Protein AF-A0A7D9JYL2-F1 (afdb_monomer_lite)

Sequence (285 aa):
MGSRRDNDGRLNMDAVRDERDVSTQYTAEWLSNVQMPPKAHSVVQDIDEPHSPRVSRSAPALSVRSRQSNAGISRSKLQLQLRQLKEKQQLDREARYLELEMQRQELELERKRRFAEIAERKELQEMEAKLAHAELLEQFEVDSDDQLSDDGNRELNMTSHDHEGNGPYDDAERRDAERRDAEQRETERRDTERRDAERQDAEQHETERRDYPSFTTNFKTNVEDVESDPNVRRTYLIQLCTGKAKEAISGSVMLPPEEGYKKAKSILHEMFGQAHIVAASHIDR

Radius of gyration: 42.38 Å; chains: 1; bounding box: 121×64×127 Å

Structure (mmCIF, N/CA/C/O backbone):
data_AF-A0A7D9JYL2-F1
#
_entry.id   AF-A0A7D9JYL2-F1
#
loop_
_atom_site.group_PDB
_atom_site.id
_atom_site.type_symbol
_atom_site.label_atom_id
_atom_site.label_alt_id
_atom_site.label_comp_id
_atom_site.label_asym_id
_atom_site.label_entity_id
_atom_site.label_seq_id
_atom_site.pdbx_PDB_ins_code
_atom_site.Cartn_x
_atom_site.Cartn_y
_atom_site.Cartn_z
_atom_site.occupancy
_atom_site.B_iso_or_equiv
_atom_site.auth_seq_id
_atom_site.auth_comp_id
_atom_site.auth_asym_id
_atom_site.auth_atom_id
_atom_site.pdbx_PDB_model_num
ATOM 1 N N . MET A 1 1 ? 73.175 0.090 19.651 1.00 40.78 1 MET A N 1
ATOM 2 C CA . MET A 1 1 ? 72.845 1.483 19.266 1.00 40.78 1 MET A CA 1
ATOM 3 C C . MET A 1 1 ? 71.602 1.440 18.387 1.00 40.78 1 MET A C 1
ATOM 5 O O . MET A 1 1 ? 71.624 0.624 17.481 1.00 40.78 1 MET A O 1
ATOM 9 N N . GLY A 1 2 ? 70.574 2.268 18.644 1.00 44.34 2 GLY A N 1
ATOM 10 C CA . GLY A 1 2 ? 69.325 2.344 17.848 1.00 44.34 2 GLY A CA 1
ATOM 11 C C . GLY A 1 2 ? 68.429 1.099 17.986 1.00 44.34 2 GLY A C 1
ATOM 12 O O . GLY A 1 2 ? 68.818 0.037 17.530 1.00 44.34 2 GLY A O 1
ATOM 13 N N . SER A 1 3 ? 67.251 1.083 18.618 1.00 43.22 3 SER A N 1
ATOM 14 C CA . SER A 1 3 ? 66.263 2.122 18.977 1.00 43.22 3 SER A CA 1
ATOM 15 C C . SER A 1 3 ? 65.519 2.775 17.805 1.00 43.22 3 SER A C 1
ATOM 17 O O . SER A 1 3 ? 65.732 3.946 17.498 1.00 43.22 3 SER A O 1
ATOM 19 N N . ARG A 1 4 ? 64.560 2.026 17.246 1.00 44.66 4 ARG A N 1
ATOM 20 C CA . ARG A 1 4 ? 63.213 2.488 16.845 1.00 44.66 4 ARG A CA 1
ATOM 21 C C . ARG A 1 4 ? 62.228 1.421 17.387 1.00 44.66 4 ARG A C 1
ATOM 23 O O . ARG A 1 4 ? 62.562 0.248 17.264 1.00 44.66 4 ARG A O 1
ATOM 30 N N . ARG A 1 5 ? 61.195 1.707 18.197 1.00 44.00 5 ARG A N 1
ATOM 31 C CA . ARG A 1 5 ? 60.047 2.637 18.036 1.00 44.00 5 ARG A CA 1
ATOM 32 C C . ARG A 1 5 ? 59.167 2.287 16.832 1.00 44.00 5 ARG A C 1
ATOM 34 O O . ARG A 1 5 ? 59.743 2.078 15.773 1.00 44.00 5 ARG A O 1
ATOM 41 N N . ASP A 1 6 ? 57.832 2.299 16.838 1.00 43.25 6 ASP A N 1
ATOM 42 C CA . ASP A 1 6 ? 56.738 2.204 17.845 1.00 43.25 6 ASP A CA 1
ATOM 43 C C . ASP A 1 6 ? 55.554 1.517 17.066 1.00 43.25 6 ASP A C 1
ATOM 45 O O . ASP A 1 6 ? 55.656 1.413 15.843 1.00 43.25 6 ASP A O 1
ATOM 49 N N . ASN A 1 7 ? 54.412 1.023 17.571 1.00 44.16 7 ASN A N 1
ATOM 50 C CA . ASN A 1 7 ? 53.771 0.931 18.894 1.00 44.16 7 ASN A CA 1
ATOM 51 C C . ASN A 1 7 ? 52.713 -0.216 18.879 1.00 44.16 7 ASN A C 1
ATOM 53 O O . ASN A 1 7 ? 52.321 -0.651 17.796 1.00 44.16 7 ASN A O 1
ATOM 57 N N . ASP A 1 8 ? 52.139 -0.606 20.026 1.00 44.75 8 ASP A N 1
ATOM 58 C CA . ASP A 1 8 ? 50.815 -1.268 20.074 1.00 44.75 8 ASP A CA 1
ATOM 59 C C . ASP A 1 8 ? 49.688 -0.235 19.862 1.00 44.75 8 ASP A C 1
ATOM 61 O O . ASP A 1 8 ? 49.777 0.889 20.363 1.00 44.75 8 ASP A O 1
ATOM 65 N N . GLY A 1 9 ? 48.597 -0.581 19.159 1.00 38.69 9 GLY A N 1
ATOM 66 C CA . GLY A 1 9 ? 47.592 0.438 18.815 1.00 38.69 9 GLY A CA 1
ATOM 67 C C . GLY A 1 9 ? 46.288 -0.028 18.167 1.00 38.69 9 GLY A C 1
ATOM 68 O O . GLY A 1 9 ? 46.069 0.245 16.998 1.00 38.69 9 GLY A O 1
ATOM 69 N N . ARG A 1 10 ? 45.415 -0.652 18.971 1.00 41.19 10 ARG A N 1
ATOM 70 C CA . ARG A 1 10 ? 43.932 -0.641 18.899 1.00 41.19 10 ARG A CA 1
ATOM 71 C C . ARG A 1 10 ? 43.235 -0.638 17.522 1.00 41.19 10 ARG A C 1
ATOM 73 O O . ARG A 1 10 ? 43.250 0.338 16.783 1.00 41.19 10 ARG A O 1
ATOM 80 N N . LEU A 1 11 ? 42.419 -1.679 17.337 1.00 43.84 11 LEU A N 1
ATOM 81 C CA . LEU A 1 11 ? 41.254 -1.730 16.445 1.00 43.84 11 LEU A CA 1
ATOM 82 C C . LEU A 1 11 ? 40.505 -0.385 16.396 1.00 43.84 11 LEU A C 1
ATOM 84 O O . LEU A 1 11 ? 39.966 0.056 17.413 1.00 43.84 11 LEU A O 1
ATOM 88 N N . ASN A 1 12 ? 40.445 0.234 15.216 1.00 39.59 12 ASN A N 1
ATOM 89 C CA . ASN A 1 12 ? 39.658 1.442 14.995 1.00 39.59 12 ASN A CA 1
ATOM 90 C C . ASN A 1 12 ? 38.215 1.031 14.655 1.00 39.59 12 ASN A C 1
ATOM 92 O O . ASN A 1 12 ? 37.929 0.623 13.532 1.00 39.59 12 ASN A O 1
ATOM 96 N N . MET A 1 13 ? 37.336 1.061 15.658 1.00 42.50 13 MET A N 1
ATOM 97 C CA . MET A 1 13 ? 35.953 0.551 15.606 1.00 42.50 13 MET A CA 1
ATOM 98 C C . MET A 1 13 ? 34.922 1.690 15.462 1.00 42.50 13 MET A C 1
ATOM 100 O O . MET A 1 13 ? 33.772 1.548 15.858 1.00 42.50 13 MET A O 1
ATOM 104 N N . ASP A 1 14 ? 35.341 2.817 14.875 1.00 43.44 14 ASP A N 1
ATOM 105 C CA . ASP A 1 14 ? 34.570 4.062 14.758 1.00 43.44 14 ASP A CA 1
ATOM 106 C C . ASP A 1 14 ? 34.522 4.559 13.298 1.00 43.44 14 ASP A C 1
ATOM 108 O O . ASP A 1 14 ? 35.145 5.556 12.937 1.00 43.44 14 ASP A O 1
ATOM 112 N N . ALA A 1 15 ? 33.797 3.837 12.432 1.00 44.81 15 ALA A N 1
ATOM 113 C CA . ALA A 1 15 ? 33.512 4.268 11.051 1.00 44.81 15 ALA A CA 1
ATOM 114 C C . ALA A 1 15 ? 32.220 3.664 10.444 1.00 44.81 15 ALA A C 1
ATOM 116 O O . ALA A 1 15 ? 32.128 3.490 9.233 1.00 44.81 15 ALA A O 1
ATOM 117 N N . VAL A 1 16 ? 31.209 3.329 11.261 1.00 45.34 16 VAL A N 1
ATOM 118 C CA . VAL A 1 16 ? 29.867 2.922 10.774 1.00 45.34 16 VAL A CA 1
ATOM 119 C C . VAL A 1 16 ? 28.783 3.623 11.595 1.00 45.34 16 VAL A C 1
ATOM 121 O O . VAL A 1 16 ? 28.042 3.005 12.364 1.00 45.34 16 VAL A O 1
ATOM 124 N N . ARG A 1 17 ? 28.726 4.953 11.480 1.00 50.19 17 ARG A N 1
ATOM 125 C CA . ARG A 1 17 ? 27.737 5.783 12.175 1.00 50.19 17 ARG A CA 1
ATOM 126 C C . ARG A 1 17 ? 27.526 7.116 11.450 1.00 50.19 17 ARG A C 1
ATOM 128 O O . ARG A 1 17 ? 28.157 8.087 11.832 1.00 50.19 17 ARG A O 1
ATOM 135 N N . ASP A 1 18 ? 26.704 7.101 10.392 1.00 47.59 18 ASP A N 1
ATOM 136 C CA . ASP A 1 18 ? 25.786 8.196 9.989 1.00 47.59 18 ASP A CA 1
ATOM 137 C C . ASP A 1 18 ? 25.074 7.922 8.641 1.00 47.59 18 ASP A C 1
ATOM 139 O O . ASP A 1 18 ? 25.252 8.639 7.668 1.00 47.59 18 ASP A O 1
ATOM 143 N N . GLU A 1 19 ? 24.208 6.900 8.583 1.00 42.69 19 GLU A N 1
ATOM 144 C CA . GLU A 1 19 ? 23.181 6.764 7.517 1.00 42.69 19 GLU A CA 1
ATOM 145 C C . GLU A 1 19 ? 21.846 6.212 8.063 1.00 42.69 19 GLU A C 1
ATOM 147 O O . GLU A 1 19 ? 21.114 5.482 7.399 1.00 42.69 19 GLU A O 1
ATOM 152 N N . ARG A 1 20 ? 21.514 6.513 9.328 1.00 45.47 20 ARG A N 1
ATOM 153 C CA . ARG A 1 20 ? 20.292 5.992 9.971 1.00 45.47 20 ARG A CA 1
ATOM 154 C C . ARG A 1 20 ? 19.402 7.032 10.652 1.00 45.47 20 ARG A C 1
ATOM 156 O O . ARG A 1 20 ? 18.559 6.640 11.450 1.00 45.47 20 ARG A O 1
ATOM 163 N N . ASP A 1 21 ? 19.554 8.319 10.322 1.00 43.72 21 ASP A N 1
ATOM 164 C CA . ASP A 1 21 ? 18.828 9.390 11.031 1.00 43.72 21 ASP A CA 1
ATOM 165 C C . ASP A 1 21 ? 18.233 10.520 10.164 1.00 43.72 21 ASP A C 1
ATOM 167 O O . ASP A 1 21 ? 17.943 11.605 10.658 1.00 43.72 21 ASP A O 1
ATOM 171 N N . VAL A 1 22 ? 17.993 10.271 8.869 1.00 45.84 22 VAL A N 1
ATOM 172 C CA . VAL A 1 22 ? 17.247 11.216 8.000 1.00 45.84 22 VAL A CA 1
ATOM 173 C C . VAL A 1 22 ? 15.750 10.870 7.928 1.00 45.84 22 VAL A C 1
ATOM 175 O O . VAL A 1 22 ? 14.906 11.757 7.837 1.00 45.84 22 VAL A O 1
ATOM 178 N N . SER A 1 23 ? 15.387 9.585 8.036 1.00 42.66 23 SER A N 1
ATOM 179 C CA . SER A 1 23 ? 13.983 9.135 7.961 1.00 42.66 23 SER A CA 1
ATOM 180 C C . SER A 1 23 ? 13.196 9.362 9.264 1.00 42.66 23 SER A C 1
ATOM 182 O O . SER A 1 23 ? 11.982 9.553 9.229 1.00 42.66 23 SER A O 1
ATOM 184 N N . THR A 1 24 ? 13.868 9.409 10.420 1.00 44.72 24 THR A N 1
ATOM 185 C CA . THR A 1 24 ? 13.218 9.572 11.732 1.00 44.72 24 THR A CA 1
ATOM 186 C C . THR A 1 24 ? 12.722 10.998 11.984 1.00 44.72 24 THR A C 1
ATOM 188 O O . THR A 1 24 ? 11.678 11.186 12.612 1.00 44.72 24 THR A O 1
ATOM 191 N N . GLN A 1 25 ? 13.429 12.011 11.473 1.00 39.44 25 GLN A N 1
ATOM 192 C CA . GLN A 1 25 ? 13.180 13.417 11.822 1.00 39.44 25 GLN A CA 1
ATOM 193 C C . GLN A 1 25 ? 11.825 13.935 11.302 1.00 39.44 25 GLN A C 1
ATOM 195 O O . GLN A 1 25 ? 11.141 14.674 12.008 1.00 39.44 25 GLN A O 1
ATOM 200 N N . TYR A 1 26 ? 11.353 13.447 10.148 1.00 38.28 26 TYR A N 1
ATOM 201 C CA . TYR A 1 26 ? 10.053 13.837 9.579 1.00 38.28 26 TYR A CA 1
ATOM 202 C C . TYR A 1 26 ? 8.822 13.332 10.354 1.00 38.28 26 TYR A C 1
ATOM 204 O O . TYR A 1 26 ? 7.715 13.812 10.116 1.00 38.28 26 TYR A O 1
ATOM 212 N N . THR A 1 27 ? 8.984 12.393 11.293 1.00 49.53 27 THR A N 1
ATOM 213 C CA . THR A 1 27 ? 7.862 11.862 12.095 1.00 49.53 27 THR A CA 1
ATOM 214 C C . THR A 1 27 ? 7.703 12.525 13.466 1.00 49.53 27 THR A C 1
ATOM 216 O O . THR A 1 27 ? 6.653 12.382 14.091 1.00 49.53 27 THR A O 1
ATOM 219 N N . ALA A 1 28 ? 8.703 13.284 13.930 1.00 40.47 28 ALA A N 1
ATOM 220 C CA . ALA A 1 28 ? 8.708 13.866 15.273 1.00 40.47 28 ALA A CA 1
ATOM 221 C C . ALA A 1 28 ? 8.010 15.238 15.363 1.00 40.47 28 ALA A C 1
ATOM 223 O O . ALA A 1 28 ? 7.295 15.497 16.331 1.00 40.47 28 ALA A O 1
ATOM 224 N N . GLU A 1 29 ? 8.168 16.116 14.365 1.00 38.66 29 GLU A N 1
ATOM 225 C CA . GLU A 1 29 ? 7.640 17.491 14.449 1.00 38.66 29 GLU A CA 1
ATOM 226 C C . GLU A 1 29 ? 6.112 17.584 14.275 1.00 38.66 29 GLU A C 1
ATOM 228 O O . GLU A 1 29 ? 5.476 18.491 14.817 1.00 38.66 29 GLU A O 1
ATOM 233 N N . TRP A 1 30 ? 5.483 16.630 13.577 1.00 45.84 30 TRP A N 1
ATOM 234 C CA . TRP A 1 30 ? 4.056 16.728 13.230 1.00 45.84 30 TRP A CA 1
ATOM 235 C C . TRP A 1 30 ? 3.087 16.396 14.378 1.00 45.84 30 TRP A C 1
ATOM 237 O O . TRP A 1 30 ? 1.946 16.858 14.369 1.00 45.84 30 TRP A O 1
ATOM 247 N N . LEU A 1 31 ? 3.533 15.671 15.412 1.00 45.25 31 LEU A N 1
ATOM 248 C CA . LEU A 1 31 ? 2.723 15.414 16.614 1.00 45.25 31 LEU A CA 1
ATOM 249 C C . LEU A 1 31 ? 2.589 16.642 17.532 1.00 45.25 31 LEU A C 1
ATOM 251 O O . LEU A 1 31 ? 1.711 16.662 18.391 1.00 45.25 31 LEU A O 1
ATOM 255 N N . SER A 1 32 ? 3.422 17.671 17.349 1.00 45.41 32 SER A N 1
ATOM 256 C CA . SER A 1 32 ? 3.423 18.872 18.197 1.00 45.41 32 SER A CA 1
ATOM 257 C C . SER A 1 32 ? 2.368 19.914 17.788 1.00 45.41 32 SER A C 1
ATOM 259 O O . SER A 1 32 ? 1.965 20.740 18.602 1.00 45.41 32 SER A O 1
ATOM 261 N N . ASN A 1 33 ? 1.893 19.878 16.534 1.00 44.25 33 ASN A N 1
ATOM 262 C CA . ASN A 1 33 ? 1.105 20.969 15.939 1.00 44.25 33 ASN A CA 1
ATOM 263 C C . ASN A 1 33 ? -0.403 20.679 15.785 1.00 44.25 33 ASN A C 1
ATOM 265 O O . ASN A 1 33 ? -1.152 21.524 15.292 1.00 44.25 33 ASN A O 1
ATOM 269 N N . VAL A 1 34 ? -0.884 19.509 16.224 1.00 44.94 34 VAL A N 1
ATOM 270 C CA . VAL A 1 34 ? -2.324 19.201 16.267 1.00 44.94 34 VAL A CA 1
ATOM 271 C C . VAL A 1 34 ? -2.903 19.676 17.601 1.00 44.94 34 VAL A C 1
ATOM 273 O O . VAL A 1 34 ? -3.002 18.923 18.571 1.00 44.94 34 VAL A O 1
ATOM 276 N N . GLN A 1 35 ? -3.300 20.951 17.644 1.00 47.50 35 GLN A N 1
ATOM 277 C CA . GLN A 1 35 ? -4.000 21.566 18.775 1.00 47.50 35 GLN A CA 1
ATOM 278 C C . GLN A 1 35 ? -5.365 20.883 19.002 1.00 47.50 35 GLN A C 1
ATOM 280 O O . GLN A 1 35 ? -6.394 21.303 18.473 1.00 47.50 35 GLN A O 1
ATOM 285 N N . MET A 1 36 ? -5.379 19.827 19.816 1.00 46.28 36 MET A N 1
ATOM 286 C CA . MET A 1 36 ? -6.604 19.169 20.275 1.00 46.28 36 MET A CA 1
ATOM 287 C C . MET A 1 36 ? -7.488 20.165 21.054 1.00 46.28 36 MET A C 1
ATOM 289 O O . MET A 1 36 ? -6.976 20.877 21.927 1.00 46.28 36 MET A O 1
ATOM 293 N N . PRO A 1 37 ? -8.812 20.222 20.805 1.00 50.22 37 PRO A N 1
ATOM 294 C CA . PRO A 1 37 ? -9.708 21.064 21.589 1.00 50.22 37 PRO A CA 1
ATOM 295 C C . PRO A 1 37 ? -9.786 20.562 23.045 1.00 50.22 37 PRO A C 1
ATOM 297 O O . PRO A 1 37 ? -9.815 19.348 23.281 1.00 50.22 37 PRO A O 1
ATOM 300 N N . PRO A 1 38 ? -9.833 21.462 24.046 1.00 44.38 38 PRO A N 1
ATOM 301 C CA . PRO A 1 38 ? -9.852 21.063 25.448 1.00 44.38 38 PRO A CA 1
ATOM 302 C C . PRO A 1 38 ? -11.135 20.300 25.793 1.00 44.38 38 PRO A C 1
ATOM 304 O O . PRO A 1 38 ? -12.248 20.732 25.488 1.00 44.38 38 PRO A O 1
ATOM 307 N N . LYS A 1 39 ? -10.978 19.166 26.484 1.00 49.59 39 LYS A N 1
ATOM 308 C CA . LYS A 1 39 ? -12.100 18.384 27.016 1.00 49.59 39 LYS A CA 1
ATOM 309 C C . LYS A 1 39 ? -12.862 19.221 28.044 1.00 49.59 39 LYS A C 1
ATOM 311 O O . LYS A 1 39 ? -12.269 19.727 28.995 1.00 49.59 39 LYS A O 1
ATOM 316 N N . ALA A 1 40 ? -14.178 19.329 27.879 1.00 39.97 40 ALA A N 1
ATOM 317 C CA . ALA A 1 40 ? -15.040 19.992 28.847 1.00 39.97 40 ALA A CA 1
ATOM 318 C C . ALA A 1 40 ? -15.041 19.210 30.173 1.00 39.97 40 ALA A C 1
ATOM 320 O O . ALA A 1 40 ? -15.660 18.152 30.286 1.00 39.97 40 ALA A O 1
ATOM 321 N N . HIS A 1 41 ? -14.343 19.731 31.182 1.00 39.12 41 HIS A N 1
ATOM 322 C CA . HIS A 1 41 ? -14.433 19.214 32.543 1.00 39.12 41 HIS A CA 1
ATOM 323 C C . HIS A 1 41 ? -15.812 19.560 33.113 1.00 39.12 41 HIS A C 1
ATOM 325 O O . HIS A 1 41 ? -16.141 20.735 33.281 1.00 39.12 41 HIS A O 1
ATOM 331 N N . SER A 1 42 ? -16.621 18.546 33.429 1.00 40.66 42 SER A N 1
ATOM 332 C CA . SER A 1 42 ? -17.862 18.756 34.171 1.00 40.66 42 SER A CA 1
ATOM 333 C C . SER A 1 42 ? -17.520 19.217 35.586 1.00 40.66 42 SER A C 1
ATOM 335 O O . SER A 1 42 ? -17.034 18.427 36.399 1.00 40.66 42 SER A O 1
ATOM 337 N N . VAL A 1 43 ? -17.774 20.491 35.869 1.00 38.91 43 VAL A N 1
ATOM 338 C CA . VAL A 1 43 ? -17.676 21.058 37.213 1.00 38.91 43 VAL A CA 1
ATOM 339 C C . VAL A 1 43 ? -18.646 20.308 38.126 1.00 38.91 43 VAL A C 1
ATOM 341 O O . VAL A 1 43 ? -19.862 20.431 37.985 1.00 38.91 43 VAL A O 1
ATOM 344 N N . VAL A 1 44 ? -18.110 19.534 39.068 1.00 41.97 44 VAL A N 1
ATOM 345 C CA . VAL A 1 44 ? -18.866 19.098 40.244 1.00 41.97 44 VAL A CA 1
ATOM 346 C C . VAL A 1 44 ? -18.804 20.261 41.223 1.00 41.97 44 VAL A C 1
ATOM 348 O O . VAL A 1 44 ? -17.750 20.529 41.789 1.00 41.97 44 VAL A O 1
ATOM 351 N N . GLN A 1 45 ? -19.905 21.000 41.349 1.00 43.75 45 GLN A N 1
ATOM 352 C CA . GLN A 1 45 ? -20.031 22.037 42.369 1.00 43.75 45 GLN A CA 1
ATOM 353 C C . GLN A 1 45 ? -20.205 21.384 43.738 1.00 43.75 45 GLN A C 1
ATOM 355 O O . GLN A 1 45 ? -21.134 20.598 43.940 1.00 43.75 45 GLN A O 1
ATOM 360 N N . ASP A 1 46 ? -19.334 21.759 44.671 1.00 44.62 46 ASP A N 1
ATOM 361 C CA . ASP A 1 46 ? -19.602 21.630 46.096 1.00 44.62 46 ASP A CA 1
ATOM 362 C C . ASP A 1 46 ? -20.899 22.376 46.441 1.00 44.62 46 ASP A C 1
ATOM 364 O O . ASP A 1 46 ? -21.152 23.480 45.948 1.00 44.62 46 ASP A O 1
ATOM 368 N N . ILE A 1 47 ? -21.728 21.772 47.293 1.00 47.00 47 ILE A N 1
ATOM 369 C CA . ILE A 1 47 ? -22.848 22.453 47.944 1.00 47.00 47 ILE A CA 1
ATOM 370 C C . ILE A 1 47 ? -22.681 22.244 49.444 1.00 47.00 47 ILE A C 1
ATOM 372 O O . ILE A 1 47 ? -22.753 21.115 49.934 1.00 47.00 47 ILE A O 1
ATOM 376 N N . ASP A 1 48 ? -22.439 23.355 50.134 1.00 38.06 48 ASP A N 1
ATOM 377 C CA . ASP A 1 48 ? -22.249 23.449 51.578 1.00 38.06 48 ASP A CA 1
ATOM 378 C C . ASP A 1 48 ? -23.438 22.928 52.405 1.00 38.06 48 ASP A C 1
ATOM 380 O O . ASP A 1 48 ? -24.589 22.859 51.960 1.00 38.06 48 ASP A O 1
ATOM 384 N N . GLU A 1 49 ? -23.148 22.640 53.678 1.00 46.38 49 GLU A N 1
ATOM 385 C CA . GLU A 1 49 ? -24.157 22.571 54.738 1.00 46.38 49 GLU A CA 1
ATOM 386 C C . GLU A 1 49 ? -25.018 23.847 54.797 1.00 46.38 49 GLU A C 1
ATOM 388 O O . GLU A 1 49 ? -24.585 24.946 54.441 1.00 46.38 49 GLU A O 1
ATOM 393 N N . PRO A 1 50 ? -26.204 23.748 55.417 1.00 55.28 50 PRO A N 1
ATOM 394 C CA . PRO A 1 50 ? -26.514 24.769 56.413 1.00 55.28 50 PRO A CA 1
ATOM 395 C C . PRO A 1 50 ? -26.875 24.198 57.790 1.00 55.28 50 PRO A C 1
ATOM 397 O O . PRO A 1 50 ? -27.492 23.142 57.941 1.00 55.28 50 PRO A O 1
ATOM 400 N N . HIS A 1 51 ? -26.489 24.960 58.812 1.00 41.47 51 HIS A N 1
ATOM 401 C CA . HIS A 1 51 ? -26.588 24.611 60.225 1.00 41.47 51 HIS A CA 1
ATOM 402 C C . HIS A 1 51 ? -28.024 24.445 60.774 1.00 41.47 51 HIS A C 1
ATOM 404 O O . HIS A 1 51 ? -29.002 24.991 60.268 1.00 41.47 51 HIS A O 1
ATOM 410 N N . SER A 1 52 ? -28.106 23.736 61.907 1.00 44.53 52 SER A N 1
ATOM 411 C CA . SER A 1 52 ? -29.298 23.552 62.753 1.00 44.53 52 SER A CA 1
ATOM 412 C C . SER A 1 52 ? -29.992 24.855 63.189 1.00 44.53 52 SER A C 1
ATOM 414 O O . SER A 1 52 ? -29.346 25.892 63.348 1.00 44.53 52 SER A O 1
ATOM 416 N N . PRO A 1 53 ? -31.249 24.739 63.657 1.00 54.25 53 PRO A N 1
ATOM 417 C CA . PRO A 1 53 ? -31.539 25.260 64.998 1.00 54.25 53 PRO A CA 1
ATOM 418 C C . PRO A 1 53 ? -32.214 24.251 65.952 1.00 54.25 53 PRO A C 1
ATOM 420 O O . PRO A 1 53 ? -32.862 23.285 65.559 1.00 54.25 53 PRO A O 1
ATOM 423 N N . ARG A 1 54 ? -32.046 24.504 67.258 1.00 45.62 54 ARG A N 1
ATOM 424 C CA . ARG A 1 54 ? -32.670 23.777 68.385 1.00 45.62 54 ARG A CA 1
ATOM 425 C C . ARG A 1 54 ? -34.202 23.964 68.422 1.00 45.62 54 ARG A C 1
ATOM 427 O O . ARG A 1 54 ? -34.673 25.041 68.082 1.00 45.62 54 ARG A O 1
ATOM 434 N N . VAL A 1 55 ? -34.935 23.017 69.032 1.00 39.94 55 VAL A N 1
ATOM 435 C CA . VAL A 1 55 ? -35.599 23.148 70.366 1.00 39.94 55 VAL A CA 1
ATOM 436 C C . VAL A 1 55 ? -36.617 22.004 70.620 1.00 39.94 55 VAL A C 1
ATOM 438 O O . VAL A 1 55 ? -37.620 21.874 69.939 1.00 39.94 55 VAL A O 1
ATOM 441 N N . SER A 1 56 ? -36.334 21.211 71.661 1.00 44.66 56 SER A N 1
ATOM 442 C CA . SER A 1 56 ? -37.212 20.605 72.692 1.00 44.66 56 SER A CA 1
ATOM 443 C C . SER A 1 56 ? -38.673 20.123 72.460 1.00 44.66 56 SER A C 1
ATOM 445 O O . SER A 1 56 ? -39.545 20.894 72.087 1.00 44.66 56 SER A O 1
ATOM 447 N N . ARG A 1 57 ? -38.938 18.946 73.078 1.00 41.94 57 ARG A N 1
ATOM 448 C CA . ARG A 1 57 ? -40.133 18.500 73.868 1.00 41.94 57 ARG A CA 1
ATOM 449 C C . ARG A 1 57 ? -41.242 17.601 73.249 1.00 41.94 57 ARG A C 1
ATOM 451 O O . ARG A 1 57 ? -42.167 18.052 72.595 1.00 41.94 57 ARG A O 1
ATOM 458 N N . SER A 1 58 ? -41.207 16.348 73.736 1.00 41.22 58 SER A N 1
ATOM 459 C CA . SER A 1 58 ? -42.293 15.539 74.353 1.00 41.22 58 SER A CA 1
ATOM 460 C C . SER A 1 58 ? -43.431 14.864 73.552 1.00 41.22 58 SER A C 1
ATOM 462 O O . SER A 1 58 ? -44.374 15.513 73.120 1.00 41.22 58 SER A O 1
ATOM 464 N N . ALA A 1 59 ? -43.447 13.526 73.707 1.00 38.91 59 ALA A N 1
ATOM 465 C CA . ALA A 1 59 ? -44.618 12.637 73.877 1.00 38.91 59 ALA A CA 1
ATOM 466 C C . ALA A 1 59 ? -45.398 12.201 72.595 1.00 38.91 59 ALA A C 1
ATOM 468 O O . ALA A 1 59 ? -45.014 12.591 71.497 1.00 38.91 59 ALA A O 1
ATOM 469 N N . PRO A 1 60 ? -46.288 11.181 72.668 1.00 60.84 60 PRO A N 1
ATOM 470 C CA . PRO A 1 60 ? -45.825 9.815 72.395 1.00 60.84 60 PRO A CA 1
ATOM 471 C C . PRO A 1 60 ? -46.698 9.004 71.411 1.00 60.84 60 PRO A C 1
ATOM 473 O O . PRO A 1 60 ? -47.830 9.357 71.116 1.00 60.84 60 PRO A O 1
ATOM 476 N N . ALA A 1 61 ? -46.167 7.835 71.026 1.00 47.12 61 ALA A N 1
ATOM 477 C CA . ALA A 1 61 ? -46.857 6.687 70.421 1.00 47.12 61 ALA A CA 1
ATOM 478 C C . ALA A 1 61 ? -47.599 6.891 69.081 1.00 47.12 61 ALA A C 1
ATOM 480 O O . ALA A 1 61 ? -48.653 7.503 69.015 1.00 47.12 61 ALA A O 1
ATOM 481 N N . LEU A 1 62 ? -47.146 6.168 68.049 1.00 40.47 62 LEU A N 1
ATOM 482 C CA . LEU A 1 62 ? -48.009 5.275 67.259 1.00 40.47 62 LEU A CA 1
ATOM 483 C C . LEU A 1 62 ? -47.149 4.218 66.541 1.00 40.47 62 LEU A C 1
ATOM 485 O O . LEU A 1 62 ? -46.040 4.494 66.079 1.00 40.47 62 LEU A O 1
ATOM 489 N N . SER A 1 63 ? -47.643 2.980 66.475 1.00 48.84 63 SER A N 1
ATOM 490 C CA . SER A 1 63 ? -46.898 1.844 65.918 1.00 48.84 63 SER A CA 1
ATOM 491 C C . SER A 1 63 ? -46.913 1.853 64.386 1.00 48.84 63 SER A C 1
ATOM 493 O O . SER A 1 63 ? -47.831 1.333 63.757 1.00 48.84 63 SER A O 1
ATOM 495 N N . VAL A 1 64 ? -45.870 2.424 63.772 1.00 47.91 64 VAL A N 1
ATOM 496 C CA . VAL A 1 64 ? -45.632 2.372 62.314 1.00 47.91 64 VAL A CA 1
ATOM 497 C C . VAL A 1 64 ? -44.206 1.878 62.018 1.00 47.91 64 VAL A C 1
ATOM 499 O O . VAL A 1 64 ? -43.448 2.471 61.257 1.00 47.91 64 VAL A O 1
ATOM 502 N N . ARG A 1 65 ? -43.811 0.753 62.632 1.00 45.50 65 ARG A N 1
ATOM 503 C CA . ARG A 1 65 ? -42.514 0.083 62.403 1.00 45.50 65 ARG A CA 1
ATOM 504 C C . ARG A 1 65 ? -42.693 -1.336 61.855 1.00 45.50 65 ARG A C 1
ATOM 506 O O . ARG A 1 65 ? -42.468 -2.317 62.549 1.00 45.50 65 ARG A O 1
ATOM 513 N N . SER A 1 66 ? -43.099 -1.442 60.587 1.00 48.62 66 SER A N 1
ATOM 514 C CA . SER A 1 66 ? -43.105 -2.736 59.872 1.00 48.62 66 SER A CA 1
ATOM 515 C C . SER A 1 66 ? -42.953 -2.633 58.342 1.00 48.62 66 SER A C 1
ATOM 517 O O . SER A 1 66 ? -42.479 -3.568 57.708 1.00 48.62 66 SER A O 1
ATOM 519 N N . ARG A 1 67 ? -43.270 -1.486 57.716 1.00 48.56 67 ARG A N 1
ATOM 520 C CA . ARG A 1 67 ? -43.169 -1.329 56.245 1.00 48.56 67 ARG A CA 1
ATOM 521 C C . ARG A 1 67 ? -41.812 -0.824 55.727 1.00 48.56 67 ARG A C 1
ATOM 523 O O . ARG A 1 67 ? -41.500 -1.042 54.561 1.00 48.56 67 ARG A O 1
ATOM 530 N N . GLN A 1 68 ? -40.987 -0.191 56.565 1.00 52.22 68 GLN A N 1
ATOM 531 C CA . GLN A 1 68 ? -39.697 0.382 56.138 1.00 52.22 68 GLN A CA 1
ATOM 532 C C . GLN A 1 68 ? -38.579 -0.666 55.941 1.00 52.22 68 GLN A C 1
ATOM 534 O O . GLN A 1 68 ? -37.686 -0.450 55.125 1.00 52.22 68 GLN A O 1
ATOM 539 N N . SER A 1 69 ? -38.634 -1.820 56.616 1.00 53.47 69 SER A N 1
ATOM 540 C CA . SER A 1 69 ? -37.617 -2.882 56.498 1.00 53.47 69 SER A CA 1
ATOM 541 C C . SER A 1 69 ? -37.652 -3.603 55.143 1.00 53.47 69 SER A C 1
ATOM 543 O O . SER A 1 69 ? -36.608 -3.771 54.514 1.00 53.47 69 SER A O 1
ATOM 545 N N . ASN A 1 70 ? -38.838 -3.969 54.642 1.00 55.62 70 ASN A N 1
ATOM 546 C CA . ASN A 1 70 ? -38.979 -4.693 53.368 1.00 55.62 70 ASN A CA 1
ATOM 547 C C . ASN A 1 70 ? -38.528 -3.877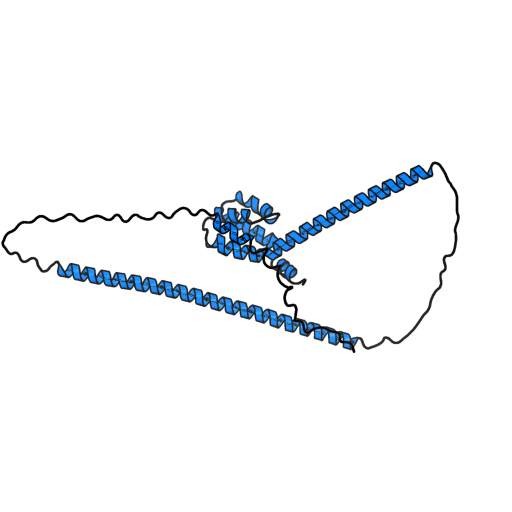 52.144 1.00 55.62 70 ASN A C 1
ATOM 549 O O . ASN A 1 70 ? -37.981 -4.447 51.197 1.00 55.62 70 ASN A O 1
ATOM 553 N N . ALA A 1 71 ? -38.692 -2.550 52.173 1.00 59.72 71 ALA A N 1
ATOM 554 C CA . ALA A 1 71 ? -38.174 -1.663 51.130 1.00 59.72 71 ALA A CA 1
ATOM 555 C C . ALA A 1 71 ? -36.632 -1.623 51.134 1.00 59.72 71 ALA A C 1
ATOM 557 O O . ALA A 1 71 ? -36.010 -1.687 50.073 1.00 59.72 71 ALA A O 1
ATOM 558 N N . GLY A 1 72 ? -36.012 -1.596 52.321 1.00 62.19 72 GLY A N 1
ATOM 559 C CA . GLY A 1 72 ? -34.557 -1.671 52.478 1.00 62.19 72 GLY A CA 1
ATOM 560 C C . GLY A 1 72 ? -33.974 -2.988 51.961 1.00 62.19 72 GLY A C 1
ATOM 561 O O . GLY A 1 72 ? -33.066 -2.972 51.136 1.00 62.19 72 GLY A O 1
ATOM 562 N N . ILE A 1 73 ? -34.551 -4.126 52.365 1.00 65.12 73 ILE A N 1
ATOM 563 C CA . ILE A 1 73 ? -34.116 -5.466 51.925 1.00 65.12 73 ILE A CA 1
ATOM 564 C C . ILE A 1 73 ? -34.219 -5.604 50.396 1.00 65.12 73 ILE A C 1
ATOM 566 O O . ILE A 1 73 ? -33.284 -6.077 49.748 1.00 65.12 73 ILE A O 1
ATOM 570 N N . SER A 1 74 ? -35.320 -5.128 49.804 1.00 77.69 74 SER A N 1
ATOM 571 C CA . SER A 1 74 ? -35.515 -5.127 48.346 1.00 77.69 74 SER A CA 1
ATOM 572 C C . SER A 1 74 ? -34.466 -4.278 47.617 1.00 77.69 74 SER A C 1
ATOM 574 O O . SER A 1 74 ? -33.918 -4.711 46.603 1.00 77.69 74 SER A O 1
ATOM 576 N N . ARG A 1 75 ? -34.128 -3.097 48.157 1.00 80.44 75 ARG A N 1
ATOM 577 C CA . ARG A 1 75 ? -33.100 -2.208 47.591 1.00 80.44 75 ARG A CA 1
ATOM 578 C C . ARG A 1 75 ? -31.701 -2.824 47.667 1.00 80.44 75 ARG A C 1
ATOM 580 O O . ARG A 1 75 ? -30.988 -2.794 46.666 1.00 80.44 75 ARG A O 1
ATOM 587 N N . SER A 1 76 ? -31.333 -3.434 48.794 1.00 83.56 76 SER A N 1
ATOM 588 C CA . SER A 1 76 ? -30.043 -4.123 48.949 1.00 83.56 76 SER A CA 1
ATOM 589 C C . SER A 1 76 ? -29.909 -5.319 48.000 1.00 83.56 76 SER A C 1
ATOM 591 O O . SER A 1 76 ? -28.849 -5.520 47.408 1.00 83.56 76 SER A O 1
ATOM 593 N N . LYS A 1 77 ? -30.993 -6.082 47.782 1.00 92.31 77 LYS A N 1
ATOM 594 C CA . LYS A 1 77 ? -31.016 -7.190 46.813 1.00 92.31 77 LYS A CA 1
ATOM 595 C C . LYS A 1 77 ? -30.794 -6.699 45.376 1.00 92.31 77 LYS A C 1
ATOM 597 O O . LYS A 1 77 ? -29.961 -7.263 44.670 1.00 92.31 77 LYS A O 1
ATOM 602 N N . LEU A 1 78 ? -31.470 -5.621 44.970 1.00 91.50 78 LEU A N 1
ATOM 603 C CA . LEU A 1 78 ? -31.279 -5.000 43.652 1.00 91.50 78 LEU A CA 1
ATOM 604 C C . LEU A 1 78 ? -29.861 -4.431 43.472 1.00 91.50 78 LEU A C 1
ATOM 606 O O . LEU A 1 78 ? -29.272 -4.584 42.404 1.00 91.50 78 LEU A O 1
ATOM 610 N N . GLN A 1 79 ? -29.280 -3.821 44.510 1.00 92.38 79 GLN A N 1
ATOM 611 C CA . GLN A 1 79 ? -27.893 -3.340 44.478 1.00 92.38 79 GLN A CA 1
ATOM 612 C C . GLN A 1 79 ? -26.882 -4.481 44.293 1.00 92.38 79 GLN A C 1
ATOM 614 O O . GLN A 1 79 ? -25.930 -4.324 43.527 1.00 92.38 79 GLN A O 1
ATOM 619 N N . LEU A 1 80 ? -27.097 -5.630 44.944 1.00 94.62 80 LEU A N 1
ATOM 620 C CA . LEU A 1 80 ? -26.254 -6.812 44.764 1.00 94.62 80 LEU A CA 1
ATOM 621 C C . LEU A 1 80 ? -26.368 -7.374 43.339 1.00 94.62 80 LEU A C 1
ATOM 623 O O . LEU A 1 80 ? -25.345 -7.605 42.700 1.00 94.62 80 LEU A O 1
ATOM 627 N N . GLN A 1 81 ? -27.589 -7.511 42.811 1.00 94.88 81 GLN A N 1
ATOM 628 C CA . GLN A 1 81 ? -27.816 -7.968 41.434 1.00 94.88 81 GLN A CA 1
ATOM 629 C C . GLN A 1 81 ? -27.180 -7.028 40.399 1.00 94.88 81 GLN A C 1
ATOM 631 O O . GLN A 1 81 ? -26.563 -7.493 39.444 1.00 94.88 81 GLN A O 1
ATOM 636 N N . LEU A 1 82 ? -27.263 -5.708 40.603 1.00 95.69 82 LEU A N 1
ATOM 637 C CA . LEU A 1 82 ? -26.617 -4.732 39.723 1.00 95.69 82 LEU A CA 1
ATOM 638 C C . LEU A 1 82 ? -25.084 -4.819 39.783 1.00 95.69 82 LEU A C 1
ATOM 640 O O . LEU A 1 82 ? -24.431 -4.646 38.756 1.00 95.69 82 LEU A O 1
ATOM 644 N N . ARG A 1 83 ? -24.501 -5.102 40.958 1.00 95.94 83 ARG A N 1
ATOM 645 C CA . ARG A 1 83 ? -23.055 -5.345 41.094 1.00 95.94 83 ARG A CA 1
ATOM 646 C C . ARG A 1 83 ? -22.639 -6.598 40.322 1.00 95.94 83 ARG A C 1
ATOM 648 O O . ARG A 1 83 ? -21.754 -6.499 39.483 1.00 95.94 83 ARG A O 1
ATOM 655 N N . GLN A 1 84 ? -23.332 -7.717 40.536 1.00 96.44 84 GLN A N 1
ATOM 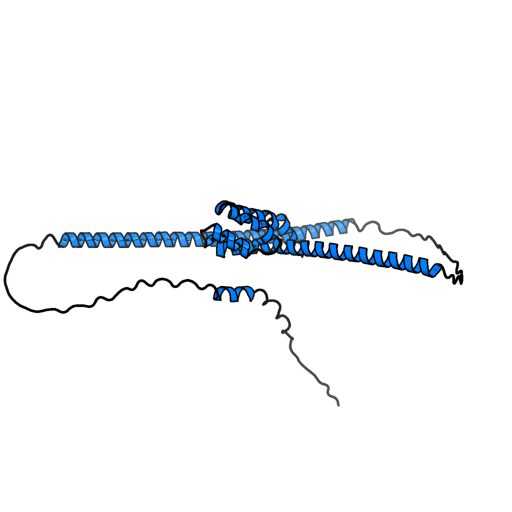656 C CA . GLN A 1 84 ? -23.077 -8.986 39.841 1.00 96.44 84 GLN A CA 1
ATOM 657 C C . GLN A 1 84 ? -23.222 -8.857 38.317 1.00 96.44 84 GLN A C 1
ATOM 659 O O . GLN A 1 84 ? -22.427 -9.415 37.568 1.00 96.44 84 GLN A O 1
ATOM 664 N N . LEU A 1 85 ? -24.209 -8.090 37.837 1.00 97.12 85 LEU A N 1
ATOM 665 C CA . LEU A 1 85 ? -24.389 -7.846 36.405 1.00 97.12 85 LEU A CA 1
ATOM 666 C C . LEU A 1 85 ? -23.236 -7.022 35.811 1.00 97.12 85 LEU A C 1
ATOM 668 O O . LEU A 1 85 ? -22.777 -7.331 34.715 1.00 97.12 85 LEU A O 1
ATOM 672 N N . LYS A 1 86 ? -22.755 -5.996 36.527 1.00 96.56 86 LYS A N 1
ATOM 673 C CA . LYS A 1 86 ? -21.594 -5.193 36.108 1.00 96.56 86 LYS A CA 1
ATOM 674 C C . LYS A 1 86 ? -20.306 -6.013 36.099 1.00 96.56 86 LYS A C 1
ATOM 676 O O . LYS A 1 86 ? -19.556 -5.929 35.138 1.00 96.56 86 LYS A O 1
ATOM 681 N N . GLU A 1 87 ? -20.089 -6.821 37.131 1.00 97.81 87 GLU A N 1
ATOM 682 C CA . GLU A 1 87 ? -18.954 -7.741 37.249 1.00 97.81 87 GLU A CA 1
ATOM 683 C C . GLU A 1 87 ? -18.955 -8.765 36.106 1.00 97.81 87 GLU A C 1
ATOM 685 O O . GLU A 1 87 ? -17.959 -8.896 35.402 1.00 97.81 87 GLU A O 1
ATOM 690 N N . LYS A 1 88 ? -20.107 -9.385 35.805 1.00 96.81 88 LYS A N 1
ATOM 691 C CA . LYS A 1 88 ? -20.244 -10.255 34.629 1.00 96.81 88 LYS A CA 1
ATOM 692 C C . LYS A 1 88 ? -19.952 -9.513 33.319 1.00 96.81 88 LYS A C 1
ATOM 694 O O . LYS A 1 88 ? -19.223 -10.030 32.485 1.00 96.81 88 LYS A O 1
ATOM 699 N N . GLN A 1 89 ? -20.492 -8.307 33.127 1.00 97.00 89 GLN A N 1
ATOM 700 C CA . GLN A 1 89 ? -20.214 -7.512 31.922 1.00 97.00 89 GLN A CA 1
ATOM 701 C C . GLN A 1 89 ? -18.743 -7.102 31.795 1.00 97.00 89 GLN A C 1
ATOM 703 O O . GLN A 1 89 ? -18.275 -6.900 30.677 1.00 97.00 89 GLN A O 1
ATOM 708 N N . GLN A 1 90 ? -18.026 -6.946 32.908 1.00 96.50 90 GLN A N 1
ATOM 709 C CA . GLN A 1 90 ? -16.591 -6.693 32.903 1.00 96.50 90 GLN A CA 1
ATOM 710 C C . GLN A 1 90 ? -15.820 -7.959 32.505 1.00 96.50 90 GLN A C 1
ATOM 712 O O . GLN A 1 90 ? -15.034 -7.900 31.563 1.00 96.50 90 GLN A O 1
ATOM 717 N N . LEU A 1 91 ? -16.126 -9.108 33.116 1.00 97.00 91 LEU A N 1
ATOM 718 C CA . LEU A 1 91 ? -15.527 -10.399 32.758 1.00 97.00 91 LEU A CA 1
ATOM 719 C C . LEU A 1 91 ? -15.777 -10.767 31.284 1.00 97.00 91 LEU A C 1
ATOM 721 O O . LEU A 1 91 ? -14.847 -11.167 30.593 1.00 97.00 91 LEU A O 1
ATOM 725 N N . ASP A 1 92 ? -16.990 -10.549 30.761 1.00 96.88 92 ASP A N 1
ATOM 726 C CA . ASP A 1 92 ? -17.318 -10.770 29.342 1.00 96.88 92 ASP A CA 1
ATOM 727 C C . ASP A 1 92 ? -16.496 -9.858 28.397 1.00 96.88 92 ASP A C 1
ATOM 729 O O . ASP A 1 92 ? -16.269 -10.216 27.240 1.00 96.88 92 ASP A O 1
ATOM 733 N N . ARG A 1 93 ? -16.053 -8.672 28.849 1.00 96.50 93 ARG A N 1
ATOM 734 C CA . ARG A 1 93 ? -15.173 -7.773 28.072 1.00 96.50 93 ARG A CA 1
ATOM 735 C C . ARG A 1 93 ? -13.714 -8.209 28.148 1.00 96.50 93 ARG A C 1
ATOM 737 O O . ARG A 1 93 ? -13.046 -8.235 27.120 1.00 96.50 93 ARG A O 1
ATOM 744 N N . GLU A 1 94 ? -13.240 -8.559 29.340 1.00 97.62 94 GLU A N 1
ATOM 745 C CA . GLU A 1 94 ? -11.875 -9.044 29.568 1.00 97.62 94 GLU A CA 1
ATOM 746 C C . GLU A 1 94 ? -11.628 -10.367 28.824 1.00 97.62 94 GLU A C 1
ATOM 748 O O . GLU A 1 94 ? -10.607 -10.510 28.157 1.00 97.62 94 GLU A O 1
ATOM 753 N N . ALA A 1 95 ? -12.604 -11.283 28.821 1.00 97.44 95 ALA A N 1
ATOM 754 C CA . ALA A 1 95 ? -12.545 -12.528 28.055 1.00 97.44 95 ALA A CA 1
ATOM 755 C C . ALA A 1 95 ? -12.402 -12.283 26.542 1.00 97.44 95 ALA A C 1
ATOM 757 O O . ALA A 1 95 ? -11.526 -12.868 25.912 1.00 97.44 95 ALA A O 1
ATOM 758 N N . ARG A 1 96 ? -13.200 -11.370 25.964 1.00 97.62 96 ARG A N 1
ATOM 759 C CA . ARG A 1 96 ? -13.095 -10.995 24.538 1.00 97.62 96 ARG A CA 1
ATOM 760 C C . ARG A 1 96 ? -11.761 -10.336 24.200 1.00 97.62 96 ARG A C 1
ATOM 762 O O . ARG A 1 96 ? -11.237 -10.546 23.113 1.00 97.62 96 ARG A O 1
ATOM 769 N N . TYR A 1 97 ? -11.219 -9.526 25.109 1.00 95.62 97 TYR A N 1
ATOM 770 C CA . TYR A 1 97 ? -9.908 -8.908 24.920 1.00 95.62 97 TYR A CA 1
ATOM 771 C C . TYR A 1 97 ? -8.796 -9.967 24.882 1.00 95.62 97 TYR A C 1
ATOM 773 O O . TYR A 1 97 ? -7.960 -9.948 23.982 1.00 95.62 97 TYR A O 1
ATOM 781 N N . LEU A 1 98 ? -8.824 -10.926 25.814 1.00 98.19 98 LEU A N 1
ATOM 782 C CA . LEU A 1 98 ? -7.876 -12.041 25.846 1.00 98.19 98 LEU A CA 1
ATOM 783 C C . LEU A 1 98 ? -8.007 -12.950 24.615 1.00 98.19 98 LEU A C 1
ATOM 785 O O . LEU A 1 98 ? -6.992 -13.358 24.063 1.00 98.19 98 LEU A O 1
ATOM 789 N N . GLU A 1 99 ? -9.229 -13.223 24.150 1.00 97.88 99 GLU A N 1
ATOM 790 C CA . GLU A 1 99 ? -9.484 -13.993 22.925 1.00 97.88 99 GLU A CA 1
ATOM 791 C C . GLU A 1 99 ? -8.871 -13.319 21.685 1.00 97.88 99 GLU A C 1
ATOM 793 O O . GLU A 1 99 ? -8.164 -13.972 20.917 1.00 97.88 99 GLU A O 1
ATOM 798 N N . LEU A 1 100 ? -9.067 -12.005 21.523 1.00 96.75 100 LEU A N 1
ATOM 799 C CA . LEU A 1 100 ? -8.479 -11.228 20.424 1.00 96.75 100 LEU A CA 1
ATOM 800 C C . LEU A 1 100 ? -6.946 -11.185 20.485 1.00 96.75 100 LEU A C 1
ATOM 802 O O . LEU A 1 100 ? -6.287 -11.313 19.453 1.00 96.75 100 LEU A O 1
ATOM 806 N N . GLU A 1 101 ? -6.362 -11.033 21.675 1.00 97.25 101 GLU A N 1
ATOM 807 C CA . GLU A 1 101 ? -4.905 -11.054 21.843 1.00 97.25 101 GLU A CA 1
ATOM 808 C C . GLU A 1 101 ? -4.325 -12.449 21.545 1.00 97.25 101 GLU A C 1
ATOM 810 O O . GLU A 1 101 ? -3.274 -12.558 20.914 1.00 97.25 101 GLU A O 1
ATOM 815 N N . MET A 1 102 ? -5.037 -13.523 21.901 1.00 96.75 102 MET A N 1
ATOM 816 C CA . MET A 1 102 ? -4.627 -14.893 21.582 1.00 96.75 102 MET A CA 1
ATOM 817 C C . MET A 1 102 ? -4.685 -15.170 20.068 1.00 96.75 102 MET A C 1
ATOM 819 O O . MET A 1 102 ? -3.720 -15.688 19.508 1.00 96.75 102 MET A O 1
ATOM 823 N N . GLN A 1 103 ? -5.755 -14.740 19.383 1.00 96.38 103 GLN A N 1
ATOM 824 C CA . GLN A 1 103 ? -5.866 -14.808 17.916 1.00 96.38 103 GLN A CA 1
ATOM 825 C C . GLN A 1 103 ? -4.763 -14.001 17.214 1.00 96.38 103 GLN A C 1
ATOM 827 O O . GLN A 1 103 ? -4.197 -14.441 16.212 1.00 96.38 103 GLN A O 1
ATOM 832 N N . ARG A 1 104 ? -4.416 -12.823 17.750 1.00 94.25 104 ARG A N 1
ATOM 833 C CA . ARG A 1 104 ? -3.315 -11.993 17.244 1.00 94.25 104 ARG A CA 1
ATOM 834 C C . ARG A 1 104 ? -1.967 -12.713 17.354 1.00 94.25 104 ARG A C 1
ATOM 836 O O . ARG A 1 104 ? -1.201 -12.692 16.392 1.00 94.25 104 ARG A O 1
ATOM 843 N N . GLN A 1 105 ? -1.691 -13.364 18.485 1.00 96.56 105 GLN A N 1
ATOM 844 C CA . GLN A 1 105 ? -0.463 -14.142 18.688 1.00 96.56 105 GLN A CA 1
ATOM 845 C C . GLN A 1 105 ? -0.402 -15.380 17.784 1.00 96.56 105 GLN A C 1
ATOM 847 O O . GLN A 1 105 ? 0.647 -15.658 17.203 1.00 96.56 105 GLN A O 1
ATOM 852 N N . GLU A 1 106 ? -1.517 -16.090 17.604 1.00 96.38 106 GLU A N 1
ATOM 853 C CA . GLU A 1 106 ? -1.613 -17.227 16.681 1.00 96.38 106 GLU A CA 1
ATOM 854 C C . GLU A 1 106 ? -1.318 -16.806 15.233 1.00 96.38 106 GLU A C 1
ATOM 856 O O . GLU A 1 106 ? -0.470 -17.407 14.572 1.00 96.38 106 GLU A O 1
ATOM 861 N N . LEU A 1 107 ? -1.923 -15.709 14.770 1.00 95.31 107 LEU A N 1
ATOM 862 C CA . LEU A 1 107 ? -1.701 -15.162 13.430 1.00 95.31 107 LEU A CA 1
ATOM 863 C C . LEU A 1 107 ? -0.261 -14.642 13.239 1.00 95.31 107 LEU A C 1
ATOM 865 O O . LEU A 1 107 ? 0.303 -14.750 12.148 1.00 95.31 107 LEU A O 1
ATOM 869 N N . GLU A 1 108 ? 0.377 -14.114 14.288 1.00 96.25 108 GLU A N 1
ATOM 870 C CA . GLU A 1 108 ? 1.800 -13.754 14.259 1.00 96.25 108 GLU A CA 1
ATOM 871 C C . GLU A 1 108 ? 2.707 -14.994 14.145 1.00 96.25 108 GLU A C 1
ATOM 873 O O . GLU A 1 108 ? 3.662 -14.993 13.363 1.00 96.25 108 GLU A O 1
ATOM 878 N N . LEU A 1 109 ? 2.398 -16.072 14.873 1.00 95.38 109 LEU A N 1
ATOM 879 C CA . LEU A 1 109 ? 3.108 -17.349 14.764 1.00 95.38 109 LEU A CA 1
ATOM 880 C C . LEU A 1 109 ? 2.913 -17.993 13.386 1.00 95.38 109 LEU A C 1
ATOM 882 O O . LEU A 1 109 ? 3.877 -18.507 12.819 1.00 95.38 109 LEU A O 1
ATOM 886 N N . GLU A 1 110 ? 1.709 -17.931 12.816 1.00 97.19 110 GLU A N 1
ATOM 887 C CA . GLU A 1 110 ? 1.438 -18.428 11.466 1.00 97.19 110 GLU A CA 1
ATOM 888 C C . GLU A 1 110 ? 2.238 -17.648 10.412 1.00 97.19 110 GLU A C 1
ATOM 890 O O . GLU A 1 110 ? 2.886 -18.250 9.554 1.00 97.19 110 GLU A O 1
ATOM 895 N N . ARG A 1 111 ? 2.287 -16.311 10.514 1.00 94.75 111 ARG A N 1
ATOM 896 C CA . ARG A 1 111 ? 3.132 -15.470 9.648 1.00 94.75 111 ARG A CA 1
ATOM 897 C C . ARG A 1 111 ? 4.609 -15.848 9.742 1.00 94.75 111 ARG A C 1
ATOM 899 O O . ARG A 1 111 ? 5.256 -15.982 8.707 1.00 94.75 111 ARG A O 1
ATOM 906 N N . LYS A 1 112 ? 5.134 -16.057 10.956 1.00 94.81 112 LYS A N 1
ATOM 907 C CA . LYS A 1 112 ? 6.528 -16.491 11.169 1.00 94.81 112 LYS A CA 1
ATOM 908 C C . LYS A 1 112 ? 6.801 -17.864 10.548 1.00 94.81 112 LYS A C 1
ATOM 910 O O . LYS A 1 112 ? 7.831 -18.026 9.904 1.00 94.81 112 LYS A O 1
ATOM 915 N N . ARG A 1 113 ? 5.869 -18.818 10.677 1.00 95.38 113 ARG A N 1
ATOM 916 C CA . ARG A 1 113 ? 5.962 -20.145 10.037 1.00 95.38 113 ARG A CA 1
ATOM 917 C C . ARG A 1 113 ? 5.994 -20.044 8.513 1.00 95.38 113 ARG A C 1
ATOM 919 O O . ARG A 1 113 ? 6.928 -20.557 7.911 1.00 95.38 113 ARG A O 1
ATOM 926 N N . ARG A 1 114 ? 5.044 -19.325 7.903 1.00 95.75 114 ARG A N 1
ATOM 927 C CA . ARG A 1 114 ? 5.001 -19.119 6.442 1.00 95.75 114 ARG A CA 1
ATOM 928 C C . ARG A 1 114 ? 6.262 -18.423 5.917 1.00 95.75 114 ARG A C 1
ATOM 930 O O . ARG A 1 114 ? 6.735 -18.750 4.837 1.00 95.75 114 ARG A O 1
ATOM 937 N N . PHE A 1 115 ? 6.821 -17.472 6.669 1.00 94.00 115 PHE A N 1
ATOM 938 C CA . PHE A 1 115 ? 8.071 -16.809 6.286 1.00 94.00 115 PHE A CA 1
ATOM 939 C C . PHE A 1 115 ? 9.272 -17.767 6.333 1.00 94.00 115 PHE A C 1
ATOM 941 O O . PHE A 1 115 ? 10.076 -17.770 5.405 1.00 94.00 115 PHE A O 1
ATOM 948 N N . ALA A 1 116 ? 9.366 -18.609 7.369 1.00 93.75 116 ALA A N 1
ATOM 949 C CA . ALA A 1 116 ? 10.400 -19.640 7.469 1.00 93.75 116 ALA A CA 1
ATOM 950 C C . ALA A 1 116 ? 10.286 -20.688 6.345 1.00 93.75 116 ALA A C 1
ATOM 952 O O . ALA A 1 116 ? 11.286 -21.001 5.713 1.00 93.75 116 ALA A O 1
ATOM 953 N N . GLU A 1 117 ? 9.072 -21.149 6.029 1.00 95.75 117 GLU A N 1
ATOM 954 C CA . GLU A 1 117 ? 8.797 -22.080 4.920 1.00 95.75 117 GLU A CA 1
ATOM 955 C C . GLU A 1 117 ? 9.216 -21.499 3.555 1.00 95.75 117 GLU A C 1
ATOM 957 O O . GLU A 1 117 ? 9.807 -22.190 2.726 1.00 95.75 117 GLU A O 1
ATOM 962 N N . ILE A 1 118 ? 8.963 -20.205 3.319 1.00 93.06 118 ILE A N 1
ATOM 963 C CA . ILE A 1 118 ? 9.415 -19.511 2.103 1.00 93.06 118 ILE A CA 1
ATOM 964 C C . ILE A 1 118 ? 10.947 -19.400 2.060 1.00 93.06 118 ILE A C 1
ATOM 966 O O . ILE A 1 118 ? 11.523 -19.531 0.980 1.00 93.06 118 ILE A O 1
ATOM 970 N N . ALA A 1 119 ? 11.607 -19.162 3.197 1.00 94.81 119 ALA A N 1
ATOM 971 C CA . ALA A 1 119 ? 13.067 -19.109 3.272 1.00 94.81 119 ALA A CA 1
ATOM 972 C C . ALA A 1 119 ? 13.698 -20.484 2.987 1.00 94.81 119 ALA A C 1
ATOM 974 O O . ALA A 1 119 ? 14.526 -20.589 2.087 1.00 94.81 119 ALA A O 1
ATOM 975 N N . GLU A 1 120 ? 13.228 -21.542 3.652 1.00 95.38 120 GLU A N 1
ATOM 976 C CA . GLU A 1 120 ? 13.676 -22.927 3.439 1.00 95.38 120 GLU A CA 1
ATOM 977 C C . GLU A 1 120 ? 13.469 -23.368 1.980 1.00 95.38 120 GLU A C 1
ATOM 979 O O . GLU A 1 120 ? 14.366 -23.932 1.353 1.00 95.38 120 GLU A O 1
ATOM 984 N N . ARG A 1 121 ? 12.322 -23.026 1.376 1.00 94.06 121 ARG A N 1
ATOM 985 C CA . ARG A 1 121 ? 12.072 -23.302 -0.045 1.00 94.06 121 ARG A CA 1
ATOM 986 C C . ARG A 1 121 ? 13.041 -22.563 -0.973 1.00 94.06 121 ARG A C 1
ATOM 988 O O . ARG A 1 121 ? 13.434 -23.135 -1.987 1.00 94.06 121 ARG A O 1
ATOM 995 N N . LYS A 1 122 ? 13.421 -21.319 -0.659 1.00 93.38 122 LYS A N 1
ATOM 996 C CA . LYS A 1 122 ? 14.423 -20.576 -1.442 1.00 93.38 122 LYS A CA 1
ATOM 997 C C . LYS A 1 122 ? 15.807 -21.211 -1.331 1.00 93.38 122 LYS A C 1
ATOM 999 O O . LYS A 1 122 ? 16.452 -21.380 -2.359 1.00 93.38 122 LYS A O 1
ATOM 1004 N N . GLU A 1 123 ? 16.227 -21.612 -0.132 1.00 94.12 123 GLU A N 1
ATOM 1005 C CA . GLU A 1 123 ? 17.500 -22.320 0.077 1.00 94.12 123 GLU A CA 1
ATOM 1006 C C . GLU A 1 123 ? 17.541 -23.641 -0.710 1.00 94.12 123 GLU A C 1
ATOM 1008 O O . GLU A 1 123 ? 18.525 -23.922 -1.394 1.00 94.12 123 GLU A O 1
ATOM 1013 N N . LEU A 1 124 ? 16.447 -24.415 -0.703 1.00 93.94 124 LEU A N 1
ATOM 1014 C CA . LEU A 1 124 ? 16.327 -25.633 -1.510 1.00 93.94 124 LEU A CA 1
ATOM 1015 C C . LEU A 1 124 ? 16.418 -25.351 -3.018 1.00 93.94 124 LEU A C 1
ATOM 1017 O O . LEU A 1 124 ? 17.155 -26.048 -3.710 1.00 93.94 124 LEU A O 1
ATOM 1021 N N . GLN A 1 125 ? 15.732 -24.321 -3.525 1.00 94.00 125 GLN A N 1
ATOM 1022 C CA . GLN A 1 125 ? 15.810 -23.938 -4.942 1.00 94.00 125 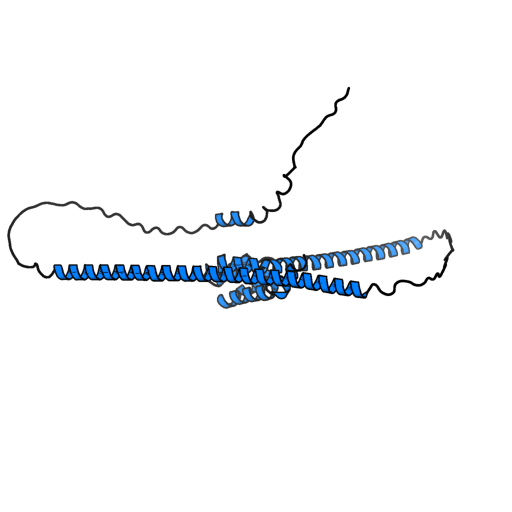GLN A CA 1
ATOM 1023 C C . GLN A 1 125 ? 17.205 -23.439 -5.348 1.00 94.00 125 GLN A C 1
ATOM 1025 O O . GLN A 1 125 ? 17.656 -23.716 -6.456 1.00 94.00 125 GLN A O 1
ATOM 1030 N N . GLU A 1 126 ? 17.911 -22.729 -4.466 1.00 93.50 126 GLU A N 1
ATOM 1031 C CA . GLU A 1 126 ? 19.287 -22.290 -4.718 1.00 93.50 126 GLU A CA 1
ATOM 1032 C C . GLU A 1 126 ? 20.255 -23.484 -4.766 1.00 93.50 126 GLU A C 1
ATOM 1034 O O . GLU A 1 126 ? 21.141 -23.538 -5.620 1.00 93.50 126 GLU A O 1
ATOM 1039 N N . MET A 1 127 ? 20.070 -24.472 -3.885 1.00 93.31 127 MET A N 1
ATOM 1040 C CA . MET A 1 127 ? 20.848 -25.715 -3.895 1.00 93.31 127 MET A CA 1
ATOM 1041 C C . MET A 1 127 ? 20.543 -26.584 -5.124 1.00 93.31 127 MET A C 1
ATOM 1043 O O . MET A 1 127 ? 21.471 -27.123 -5.723 1.00 93.31 127 MET A O 1
ATOM 1047 N N . GLU A 1 128 ? 19.278 -26.677 -5.540 1.00 93.06 128 GLU A N 1
ATOM 1048 C CA . GLU A 1 128 ? 18.854 -27.366 -6.768 1.00 93.06 128 GLU A CA 1
ATOM 1049 C C . GLU A 1 128 ? 19.448 -26.698 -8.020 1.00 93.06 128 GLU A C 1
ATOM 1051 O O . GLU A 1 128 ? 20.013 -27.379 -8.873 1.00 93.06 128 GLU A O 1
ATOM 1056 N N . ALA A 1 129 ? 19.429 -25.362 -8.096 1.00 91.62 129 ALA A N 1
ATOM 1057 C CA . ALA A 1 129 ? 20.050 -24.614 -9.191 1.00 91.62 129 ALA A CA 1
ATOM 1058 C C . ALA A 1 129 ? 21.578 -24.808 -9.249 1.00 91.62 129 ALA A C 1
ATOM 1060 O O . ALA A 1 129 ? 22.141 -24.963 -10.334 1.00 91.62 129 ALA A O 1
ATOM 1061 N N . LYS A 1 130 ? 22.257 -24.851 -8.092 1.00 93.00 130 LYS A N 1
ATOM 1062 C CA . LYS A 1 130 ? 23.694 -25.171 -8.008 1.00 93.00 130 LYS A CA 1
ATOM 1063 C C . LYS A 1 130 ? 23.992 -26.602 -8.458 1.00 93.00 130 LYS A C 1
ATOM 1065 O O . LYS A 1 130 ? 24.988 -26.808 -9.146 1.00 93.00 130 LYS A O 1
ATOM 1070 N N . LEU A 1 131 ? 23.140 -27.567 -8.105 1.00 92.31 131 LEU A N 1
ATOM 1071 C CA . LEU A 1 131 ? 23.280 -28.959 -8.538 1.00 92.31 131 LEU A CA 1
ATOM 1072 C C . LEU A 1 131 ? 23.102 -29.086 -10.058 1.00 92.31 131 LEU A C 1
ATOM 1074 O O . LEU A 1 131 ? 23.969 -29.647 -10.719 1.00 92.31 131 LEU A O 1
ATOM 1078 N N . ALA A 1 132 ? 22.053 -28.485 -10.624 1.00 89.75 132 ALA A N 1
ATOM 1079 C CA . ALA A 1 132 ? 21.800 -28.496 -12.066 1.00 89.75 132 ALA A CA 1
ATOM 1080 C C . ALA A 1 132 ? 22.925 -27.814 -12.873 1.00 89.75 132 ALA A C 1
ATOM 1082 O O . ALA A 1 132 ? 23.284 -28.267 -13.959 1.00 89.75 132 ALA A O 1
ATOM 1083 N N . HIS A 1 133 ? 23.526 -26.744 -12.337 1.00 86.81 133 HIS A N 1
ATOM 1084 C CA . HIS A 1 133 ? 24.712 -26.125 -12.936 1.00 86.81 133 HIS A CA 1
ATOM 1085 C C . HIS A 1 133 ? 25.949 -27.039 -12.857 1.00 86.81 133 HIS A C 1
ATOM 1087 O O . HIS A 1 133 ? 26.769 -27.040 -13.774 1.00 86.81 133 HIS A O 1
ATOM 1093 N N . ALA A 1 134 ? 26.111 -27.812 -11.779 1.00 83.88 134 ALA A N 1
ATOM 1094 C CA . ALA A 1 134 ? 27.202 -28.776 -11.654 1.00 83.88 134 ALA A CA 1
ATOM 1095 C C . ALA A 1 134 ? 27.041 -29.956 -12.634 1.00 83.88 134 ALA A C 1
ATOM 1097 O O . ALA A 1 134 ? 28.002 -30.293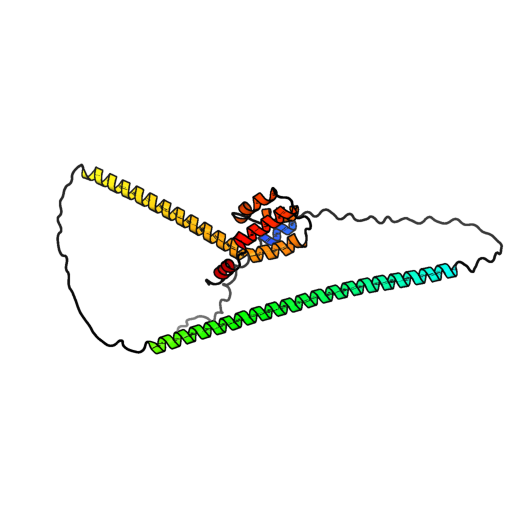 -13.320 1.00 83.88 134 ALA A O 1
ATOM 1098 N N . GLU A 1 135 ? 25.830 -30.507 -12.782 1.00 84.19 135 GLU A N 1
ATOM 1099 C CA . GLU A 1 135 ? 25.529 -31.559 -13.771 1.00 84.19 135 GLU A CA 1
ATOM 1100 C C . GLU A 1 135 ? 25.780 -31.092 -15.217 1.00 84.19 135 GLU A C 1
ATOM 1102 O O . GLU A 1 135 ? 26.266 -31.864 -16.042 1.00 84.19 135 GLU A O 1
ATOM 1107 N N . LEU A 1 136 ? 25.497 -29.821 -15.534 1.00 78.25 136 LEU A N 1
ATOM 1108 C CA . LEU A 1 136 ? 25.803 -29.241 -16.848 1.00 78.25 136 LEU A CA 1
ATOM 1109 C C . LEU A 1 136 ? 27.309 -29.117 -17.115 1.00 78.25 136 LEU A C 1
ATOM 1111 O O . LEU A 1 136 ? 27.735 -29.337 -18.246 1.00 78.25 136 LEU A O 1
ATOM 1115 N N . LEU A 1 137 ? 28.116 -28.787 -16.102 1.00 71.50 137 LEU A N 1
ATOM 1116 C CA . LEU A 1 137 ? 29.578 -28.756 -16.240 1.00 71.50 137 LEU A CA 1
ATOM 1117 C C . LEU A 1 137 ? 30.152 -30.161 -16.470 1.00 71.50 137 LEU A C 1
ATOM 1119 O O . LEU A 1 137 ? 31.029 -30.327 -17.313 1.00 71.50 137 LEU A O 1
ATOM 1123 N N . GLU A 1 138 ? 29.615 -31.177 -15.789 1.00 65.81 138 GLU A N 1
ATOM 1124 C CA . GLU A 1 138 ? 30.049 -32.575 -15.930 1.00 65.81 138 GLU A CA 1
ATOM 1125 C C . GLU A 1 138 ? 29.718 -33.170 -17.320 1.00 65.81 138 GLU A C 1
ATOM 1127 O O . GLU A 1 138 ? 30.342 -34.137 -17.751 1.00 65.81 138 GLU A O 1
ATOM 1132 N N . GLN A 1 139 ? 28.790 -32.560 -18.072 1.00 59.47 139 GLN A N 1
ATOM 1133 C CA . GLN A 1 139 ? 28.469 -32.936 -19.460 1.00 59.47 139 GLN A CA 1
ATOM 1134 C C . GLN A 1 139 ? 29.338 -32.247 -20.530 1.00 59.47 139 GLN A C 1
ATOM 1136 O O . GLN A 1 139 ? 29.238 -32.621 -21.698 1.00 59.47 139 GLN A O 1
ATOM 1141 N N . PHE A 1 140 ? 30.176 -31.266 -20.169 1.00 53.66 140 PHE A N 1
ATOM 1142 C CA . PHE A 1 140 ? 30.952 -30.456 -21.124 1.00 53.66 140 PHE A CA 1
ATOM 1143 C C . PHE A 1 140 ? 32.479 -30.684 -21.096 1.00 53.66 140 PHE A C 1
ATOM 1145 O O . PHE A 1 140 ? 33.190 -30.050 -21.872 1.00 53.66 140 PHE A O 1
ATOM 1152 N N . GLU A 1 141 ? 33.004 -31.622 -20.297 1.00 52.06 141 GLU A N 1
ATOM 1153 C CA . GLU A 1 141 ? 34.424 -32.043 -20.352 1.00 52.06 141 GLU A CA 1
ATOM 1154 C C . GLU A 1 141 ? 34.719 -33.070 -21.474 1.00 52.06 141 GLU A C 1
ATOM 1156 O O . GLU A 1 141 ? 35.518 -33.993 -21.305 1.00 52.06 141 GLU A O 1
ATOM 1161 N N . VAL A 1 142 ? 34.081 -32.928 -22.642 1.00 53.66 142 VAL A N 1
ATOM 1162 C CA . VAL A 1 142 ? 34.342 -33.761 -23.829 1.00 53.66 142 VAL A CA 1
ATOM 1163 C C . VAL A 1 142 ? 34.469 -32.870 -25.070 1.00 53.66 142 VAL A C 1
ATOM 1165 O O . VAL A 1 142 ? 33.615 -32.028 -25.327 1.00 53.66 142 VAL A O 1
ATOM 1168 N N . ASP A 1 143 ? 35.545 -33.095 -25.829 1.00 48.25 143 ASP A N 1
ATOM 1169 C CA . ASP A 1 143 ? 35.898 -32.483 -27.119 1.00 48.25 143 ASP A CA 1
ATOM 1170 C C . ASP A 1 143 ? 36.249 -30.977 -27.114 1.00 48.25 143 ASP A C 1
ATOM 1172 O O . ASP A 1 143 ? 35.481 -30.104 -27.520 1.00 48.25 143 ASP A O 1
ATOM 1176 N N . SER A 1 144 ? 37.497 -30.665 -26.741 1.00 52.38 144 SER A N 1
ATOM 1177 C CA . SER A 1 144 ? 38.170 -29.392 -27.072 1.00 52.38 144 SER A CA 1
ATOM 1178 C C . SER A 1 144 ? 39.677 -29.569 -27.326 1.00 52.38 144 SER A C 1
ATOM 1180 O O . SER A 1 144 ? 40.495 -28.791 -26.847 1.00 52.38 144 SER A O 1
ATOM 1182 N N . ASP A 1 145 ? 40.022 -30.585 -28.120 1.00 50.38 145 ASP A N 1
ATOM 1183 C CA . ASP A 1 145 ? 41.343 -30.785 -28.732 1.00 50.38 145 ASP A CA 1
ATOM 1184 C C . ASP A 1 145 ? 41.153 -31.124 -30.228 1.00 50.38 145 ASP A C 1
ATOM 1186 O O . ASP A 1 145 ? 41.057 -32.299 -30.571 1.00 50.38 145 ASP A O 1
ATOM 1190 N N . ASP A 1 146 ? 41.064 -30.117 -31.116 1.00 46.59 146 ASP A N 1
ATOM 1191 C CA . ASP A 1 146 ? 41.860 -30.099 -32.365 1.00 46.59 146 ASP A CA 1
ATOM 1192 C C . ASP A 1 146 ? 41.748 -28.805 -33.214 1.00 46.59 146 ASP A C 1
ATOM 1194 O O . ASP A 1 146 ? 40.683 -28.208 -33.329 1.00 46.59 146 ASP A O 1
ATOM 1198 N N . GLN A 1 147 ? 42.864 -28.483 -33.891 1.00 47.53 147 GLN A N 1
ATOM 1199 C CA . GLN A 1 147 ? 43.040 -27.684 -35.133 1.00 47.53 147 GLN A CA 1
ATOM 1200 C C . GLN A 1 147 ? 42.542 -26.208 -35.169 1.00 47.53 147 GLN A C 1
ATOM 1202 O O . GLN A 1 147 ? 41.365 -25.913 -35.018 1.00 47.53 147 GLN A O 1
ATOM 1207 N N . LEU A 1 148 ? 43.387 -25.169 -35.310 1.00 51.75 148 LEU A N 1
ATOM 1208 C CA . LEU A 1 148 ? 44.407 -24.818 -36.336 1.00 51.75 148 LEU A CA 1
ATOM 1209 C C . LEU A 1 148 ? 43.874 -24.397 -37.724 1.00 51.75 148 LEU A C 1
ATOM 1211 O O . LEU A 1 148 ? 43.602 -25.258 -38.551 1.00 51.75 148 LEU A O 1
ATOM 1215 N N . SER A 1 149 ? 43.906 -23.084 -38.001 1.00 47.22 149 SER A N 1
ATOM 1216 C CA . SER A 1 149 ? 44.365 -22.417 -39.254 1.00 47.22 149 SER A CA 1
ATO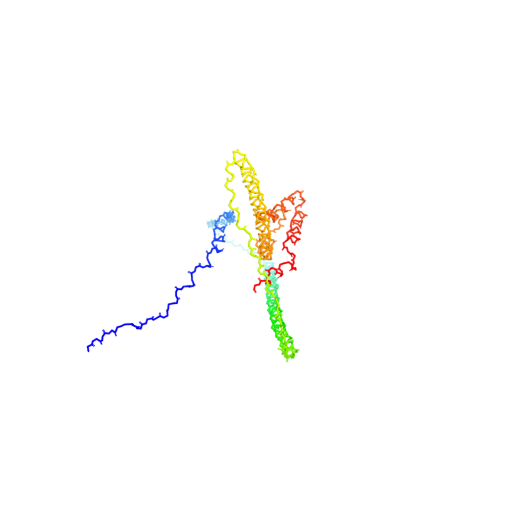M 1217 C C . SER A 1 149 ? 44.011 -20.921 -39.144 1.00 47.22 149 SER A C 1
ATOM 1219 O O . SER A 1 149 ? 42.867 -20.601 -38.833 1.00 47.22 149 SER A O 1
ATOM 1221 N N . ASP A 1 150 ? 44.924 -19.950 -39.184 1.00 51.47 150 ASP A N 1
ATOM 1222 C CA . ASP A 1 150 ? 45.828 -19.569 -40.287 1.00 51.47 150 ASP A CA 1
ATOM 1223 C C . ASP A 1 150 ? 45.078 -19.147 -41.563 1.00 51.47 150 ASP A C 1
ATOM 1225 O O . ASP A 1 150 ? 44.642 -19.994 -42.332 1.00 51.47 150 ASP A O 1
ATOM 1229 N N . ASP A 1 151 ? 44.880 -17.830 -41.699 1.00 42.72 151 ASP A N 1
ATOM 1230 C CA . ASP A 1 151 ? 44.555 -17.027 -42.894 1.00 42.72 151 ASP A CA 1
ATOM 1231 C C . ASP A 1 151 ? 43.984 -15.673 -42.400 1.00 42.72 151 ASP A C 1
ATOM 1233 O O . ASP A 1 151 ? 43.185 -15.619 -41.470 1.00 42.72 151 ASP A O 1
ATOM 1237 N N . GLY A 1 152 ? 44.322 -14.508 -42.949 1.00 44.09 152 GLY A N 1
ATOM 1238 C CA . GLY A 1 152 ? 45.302 -14.225 -43.986 1.00 44.09 152 GLY A CA 1
ATOM 1239 C C . GLY A 1 152 ? 45.542 -12.714 -44.084 1.00 44.09 152 GLY A C 1
ATOM 1240 O O . GLY A 1 152 ? 44.639 -11.900 -43.887 1.00 44.09 152 GLY A O 1
ATOM 1241 N N . ASN A 1 153 ? 46.788 -12.345 -44.374 1.00 46.62 153 ASN A N 1
ATOM 1242 C CA . ASN A 1 153 ? 47.248 -10.971 -44.570 1.00 46.62 153 ASN A CA 1
ATOM 1243 C C . ASN A 1 153 ? 46.357 -10.175 -45.552 1.00 46.62 153 ASN A C 1
ATOM 1245 O O . ASN A 1 153 ? 46.139 -10.614 -46.683 1.00 46.62 153 ASN A O 1
ATOM 1249 N N . ARG A 1 154 ? 45.933 -8.958 -45.177 1.00 44.91 154 ARG A N 1
ATOM 1250 C CA . ARG A 1 154 ? 45.485 -7.958 -46.158 1.00 44.91 154 ARG A CA 1
ATOM 1251 C C . ARG A 1 154 ? 45.878 -6.536 -45.774 1.00 44.91 154 ARG A C 1
ATOM 1253 O O . ARG A 1 154 ? 45.065 -5.741 -45.306 1.00 44.91 154 ARG A O 1
ATOM 1260 N N . GLU A 1 155 ? 47.138 -6.217 -46.047 1.00 43.91 155 GLU A N 1
ATOM 1261 C CA . GLU A 1 155 ? 47.592 -4.843 -46.248 1.00 43.91 155 GLU A CA 1
ATOM 1262 C C . GLU A 1 155 ? 46.625 -4.076 -47.169 1.00 43.91 155 GLU A C 1
ATOM 1264 O O . GLU A 1 155 ? 46.371 -4.480 -48.306 1.00 43.91 155 GLU A O 1
ATOM 1269 N N . LEU A 1 156 ? 46.145 -2.922 -46.705 1.00 53.69 156 LEU A N 1
ATOM 1270 C CA . LEU A 1 156 ? 45.719 -1.832 -47.578 1.00 53.69 156 LEU A CA 1
ATOM 1271 C C . LEU A 1 156 ? 46.645 -0.647 -47.323 1.00 53.69 156 LEU A C 1
ATOM 1273 O O . LEU A 1 156 ? 46.424 0.186 -46.449 1.00 53.69 156 LEU A O 1
ATOM 1277 N N . ASN A 1 157 ? 47.732 -0.642 -48.089 1.00 42.03 157 ASN A N 1
ATOM 1278 C CA . ASN A 1 157 ? 48.650 0.476 -48.210 1.00 42.03 157 ASN A CA 1
ATOM 1279 C C . ASN A 1 157 ? 48.127 1.473 -49.264 1.00 42.03 157 ASN A C 1
ATOM 1281 O O . ASN A 1 157 ? 47.446 1.082 -50.211 1.00 42.03 157 ASN A O 1
ATOM 1285 N N . MET A 1 158 ? 48.576 2.723 -49.143 1.00 39.88 158 MET A N 1
ATOM 1286 C CA . MET A 1 158 ? 48.387 3.850 -50.064 1.00 39.88 158 MET A CA 1
ATOM 1287 C C . MET A 1 158 ? 46.966 4.463 -50.094 1.00 39.88 158 MET A C 1
ATOM 1289 O O . MET A 1 158 ? 45.960 3.779 -49.979 1.00 39.88 158 MET A O 1
ATOM 1293 N N . THR A 1 159 ? 46.807 5.781 -50.253 1.00 42.53 159 THR A N 1
ATOM 1294 C CA . THR A 1 159 ? 47.784 6.758 -50.771 1.00 42.53 159 THR A CA 1
ATOM 1295 C C . THR A 1 159 ? 47.640 8.099 -50.056 1.00 42.53 159 THR A C 1
ATOM 1297 O O . THR A 1 159 ? 46.535 8.628 -49.970 1.00 42.53 159 THR A O 1
ATOM 1300 N N . SER A 1 160 ? 48.748 8.689 -49.608 1.00 49.75 160 SER A N 1
ATOM 1301 C CA . SER A 1 160 ? 48.795 10.121 -49.315 1.00 49.75 160 SER A CA 1
ATOM 1302 C C . SER A 1 160 ? 48.721 10.906 -50.627 1.00 49.75 160 SER A C 1
ATOM 1304 O O . SER A 1 160 ? 49.501 10.676 -51.555 1.00 49.75 160 SER A O 1
ATOM 1306 N N . HIS A 1 161 ? 47.773 11.834 -50.714 1.00 42.75 161 HIS A N 1
ATOM 1307 C CA . HIS A 1 161 ? 47.751 12.874 -51.737 1.00 42.75 161 HIS A CA 1
ATOM 1308 C C . HIS A 1 161 ? 47.443 14.200 -51.058 1.00 42.75 161 HIS A C 1
ATOM 1310 O O . HIS A 1 161 ? 46.288 14.560 -50.838 1.00 42.75 161 HIS A O 1
ATOM 1316 N N . ASP A 1 162 ? 48.513 14.912 -50.721 1.00 46.56 162 ASP A N 1
ATOM 1317 C CA . ASP A 1 162 ? 48.439 16.302 -50.315 1.00 46.56 162 ASP A CA 1
ATOM 1318 C C . ASP A 1 162 ? 47.969 17.119 -51.527 1.00 46.56 162 ASP A C 1
ATOM 1320 O O . ASP A 1 162 ? 48.691 17.305 -52.511 1.00 46.56 162 ASP A O 1
ATOM 1324 N N . HIS A 1 163 ? 46.718 17.569 -51.486 1.00 46.06 163 HIS A N 1
ATOM 1325 C CA . HIS A 1 163 ? 46.205 18.569 -52.411 1.00 46.06 163 HIS A CA 1
ATOM 1326 C C . HIS A 1 163 ? 45.958 19.861 -51.642 1.00 46.06 163 HIS A C 1
ATOM 1328 O O . HIS A 1 163 ? 44.933 20.037 -50.987 1.00 46.06 163 HIS A O 1
ATOM 1334 N N . GLU A 1 164 ? 46.929 20.771 -51.737 1.00 50.62 164 GLU A N 1
ATOM 1335 C CA . GLU A 1 164 ? 46.817 22.160 -51.291 1.00 50.62 164 GLU A CA 1
ATOM 1336 C C . GLU A 1 164 ? 45.809 22.921 -52.175 1.00 50.62 164 GLU A C 1
ATOM 1338 O O . GLU A 1 164 ? 46.163 23.736 -53.026 1.00 50.62 164 GLU A O 1
ATOM 1343 N N . GLY A 1 165 ? 44.522 22.632 -51.987 1.00 46.41 165 GLY A N 1
ATOM 1344 C CA . GLY A 1 165 ? 43.401 23.328 -52.613 1.00 46.41 165 GLY A CA 1
ATOM 1345 C C . GLY A 1 165 ? 42.846 24.403 -51.687 1.00 46.41 165 GLY A C 1
ATOM 1346 O O . GLY A 1 165 ? 41.804 24.208 -51.078 1.00 46.41 165 GLY A O 1
ATOM 1347 N N . ASN A 1 166 ? 43.539 25.536 -51.553 1.00 49.94 166 ASN A N 1
ATOM 1348 C CA . ASN A 1 166 ? 43.060 26.656 -50.735 1.00 49.94 166 ASN A CA 1
ATOM 1349 C C . ASN A 1 166 ? 42.058 27.507 -51.548 1.00 49.94 166 ASN A C 1
ATOM 1351 O O . ASN A 1 166 ? 42.411 28.551 -52.105 1.00 49.94 166 ASN A O 1
ATOM 1355 N N . GLY A 1 167 ? 40.823 27.013 -51.694 1.00 49.97 167 GLY A N 1
ATOM 1356 C CA . GLY A 1 167 ? 39.742 27.663 -52.435 1.00 49.97 167 GLY A CA 1
ATOM 1357 C C . GLY A 1 167 ? 38.795 28.463 -51.525 1.00 49.97 167 GLY A C 1
ATOM 1358 O O . GLY A 1 167 ? 38.364 27.962 -50.490 1.00 49.97 167 GLY A O 1
ATOM 1359 N N . PRO A 1 168 ? 38.361 29.685 -51.900 1.00 51.81 168 PRO A N 1
ATOM 1360 C CA . PRO A 1 168 ? 37.424 30.478 -51.089 1.00 51.81 168 PRO A CA 1
ATOM 1361 C C . PRO A 1 168 ? 35.974 29.940 -51.078 1.00 51.81 168 PRO A C 1
ATOM 1363 O O . PRO A 1 168 ? 35.076 30.633 -50.605 1.00 51.81 168 PRO A O 1
ATOM 1366 N N . TYR A 1 169 ? 35.737 28.735 -51.607 1.00 49.84 169 TYR A N 1
ATOM 1367 C CA . TYR A 1 169 ? 34.439 28.050 -51.611 1.00 49.84 169 TYR A CA 1
ATOM 1368 C C . TYR A 1 169 ? 34.349 26.942 -50.545 1.00 49.84 169 TYR A C 1
ATOM 1370 O O . TYR A 1 169 ? 33.265 26.716 -50.008 1.00 49.84 169 TYR A O 1
ATOM 1378 N N . ASP A 1 170 ? 35.473 26.325 -50.159 1.00 55.28 170 ASP A N 1
ATOM 1379 C CA . ASP A 1 170 ? 35.514 25.247 -49.155 1.00 55.28 170 ASP A CA 1
ATOM 1380 C C . ASP A 1 170 ? 35.088 25.731 -47.757 1.00 55.28 170 ASP A C 1
ATOM 1382 O O . ASP A 1 170 ? 34.527 24.984 -46.955 1.00 55.28 170 ASP A O 1
ATOM 1386 N N . ASP A 1 171 ? 35.299 27.018 -47.473 1.00 61.34 171 ASP A N 1
ATOM 1387 C CA . ASP A 1 171 ? 34.963 27.647 -46.195 1.00 61.34 171 ASP A CA 1
ATOM 1388 C C . ASP A 1 171 ? 33.443 27.839 -45.995 1.00 61.34 171 ASP A C 1
ATOM 1390 O O . ASP A 1 171 ? 32.977 28.011 -44.868 1.00 61.34 171 ASP A O 1
ATOM 1394 N N . ALA A 1 172 ? 32.646 27.774 -47.070 1.00 63.88 172 ALA A N 1
ATOM 1395 C CA . ALA A 1 172 ? 31.185 27.765 -46.991 1.00 63.88 172 ALA A CA 1
ATOM 1396 C C . ALA A 1 172 ? 30.652 26.351 -46.706 1.00 63.88 172 ALA A C 1
ATOM 1398 O O . ALA A 1 172 ? 29.874 26.169 -45.768 1.00 63.88 172 ALA A O 1
ATOM 1399 N N . GLU A 1 173 ? 31.125 25.342 -47.448 1.00 68.81 173 GLU A N 1
ATOM 1400 C CA . GLU A 1 173 ? 30.734 23.945 -47.221 1.00 68.81 173 GLU A CA 1
ATOM 1401 C C . GLU A 1 173 ? 31.184 23.437 -45.849 1.00 68.81 173 GLU A C 1
ATOM 1403 O O . GLU A 1 173 ? 30.408 22.761 -45.175 1.00 68.81 173 GLU A O 1
ATOM 1408 N N . ARG A 1 174 ? 32.379 23.826 -45.379 1.00 69.94 174 ARG A N 1
ATOM 1409 C CA . ARG A 1 174 ? 32.848 23.530 -44.018 1.00 69.94 174 ARG A CA 1
ATOM 1410 C C . ARG A 1 174 ? 31.904 24.099 -42.955 1.00 69.94 174 ARG A C 1
ATOM 1412 O O . ARG A 1 174 ? 31.532 23.369 -42.044 1.00 69.94 174 ARG A O 1
ATOM 1419 N N . ARG A 1 175 ? 31.458 25.355 -43.084 1.00 72.44 175 ARG A N 1
ATOM 1420 C CA . ARG A 1 175 ? 30.507 25.974 -42.136 1.00 72.44 175 ARG A CA 1
ATOM 1421 C C . ARG A 1 175 ? 29.119 25.338 -42.186 1.00 72.44 175 ARG A C 1
ATOM 1423 O O . ARG A 1 175 ? 28.435 25.305 -41.166 1.00 72.44 175 ARG A O 1
ATOM 1430 N N . ASP A 1 176 ? 28.686 24.850 -43.345 1.00 75.12 176 ASP A N 1
ATOM 1431 C CA . ASP A 1 176 ? 27.407 24.146 -43.479 1.00 75.12 176 ASP A CA 1
ATOM 1432 C C . ASP A 1 176 ? 27.480 22.694 -42.991 1.00 75.12 176 ASP A C 1
ATOM 1434 O O . ASP A 1 176 ? 26.507 22.198 -42.426 1.00 75.12 176 ASP A O 1
ATOM 1438 N N . ALA A 1 177 ? 28.631 22.032 -43.129 1.00 74.00 177 ALA A N 1
ATOM 1439 C CA . ALA A 1 177 ? 28.911 20.769 -42.457 1.00 74.00 177 ALA A CA 1
ATOM 1440 C C . ALA A 1 177 ? 28.932 20.967 -40.935 1.00 74.00 177 ALA A C 1
ATOM 1442 O O . ALA A 1 177 ? 28.156 20.315 -40.249 1.00 74.00 177 ALA A O 1
ATOM 1443 N N . GLU A 1 178 ? 29.702 21.934 -40.419 1.00 78.31 178 GLU A N 1
ATOM 1444 C CA . GLU A 1 178 ? 29.752 22.293 -38.991 1.00 78.31 178 GLU A CA 1
ATOM 1445 C C . GLU A 1 178 ? 28.371 22.669 -38.425 1.00 78.31 178 GLU A C 1
ATOM 1447 O O . GLU A 1 178 ? 28.061 22.299 -37.293 1.00 78.31 178 GLU A O 1
ATOM 1452 N N . ARG A 1 179 ? 27.510 23.345 -39.204 1.00 79.62 179 ARG A N 1
ATOM 1453 C CA . ARG A 1 179 ? 26.107 23.599 -38.829 1.00 79.62 179 ARG A CA 1
ATOM 1454 C C . ARG A 1 179 ? 25.298 22.313 -38.689 1.00 79.62 179 ARG A C 1
ATOM 1456 O O . ARG A 1 179 ? 24.683 22.130 -37.645 1.00 79.62 179 ARG A O 1
ATOM 1463 N N . ARG A 1 180 ? 25.318 21.421 -39.687 1.00 80.19 180 ARG A N 1
ATOM 1464 C CA . ARG A 1 180 ? 24.594 20.133 -39.624 1.00 80.19 180 ARG A CA 1
ATOM 1465 C C . ARG A 1 180 ? 25.091 19.270 -38.466 1.00 80.19 180 ARG A C 1
ATOM 1467 O O . ARG A 1 180 ? 24.292 18.693 -37.744 1.00 80.19 180 ARG A O 1
ATOM 1474 N N . ASP A 1 181 ? 26.398 19.256 -38.245 1.00 84.31 181 ASP A N 1
ATOM 1475 C CA . ASP A 1 181 ? 27.071 18.602 -37.125 1.00 84.31 181 ASP A CA 1
ATOM 1476 C C . ASP A 1 181 ? 26.657 19.181 -35.756 1.00 84.31 181 ASP A C 1
ATOM 1478 O O . ASP A 1 181 ? 26.529 18.455 -34.768 1.00 84.31 181 ASP A O 1
ATOM 1482 N N . ALA A 1 182 ? 26.475 20.501 -35.661 1.00 81.38 182 ALA A N 1
ATOM 1483 C CA . ALA A 1 182 ? 26.008 21.169 -34.447 1.00 81.38 182 ALA A CA 1
ATOM 1484 C C . ALA A 1 182 ? 24.513 20.915 -34.193 1.00 81.38 182 ALA A C 1
ATOM 1486 O O . ALA A 1 182 ? 24.141 20.588 -33.067 1.00 81.38 182 ALA A O 1
ATOM 1487 N N . GLU A 1 183 ? 23.679 21.000 -35.233 1.00 86.38 183 GLU A N 1
ATOM 1488 C CA . GLU A 1 183 ? 22.252 20.656 -35.186 1.00 86.38 183 GLU A CA 1
ATOM 1489 C C . GLU A 1 183 ? 22.054 19.187 -34.797 1.00 86.38 183 GLU A C 1
ATOM 1491 O O . GLU A 1 183 ? 21.270 18.897 -33.894 1.00 86.38 183 GLU A O 1
ATOM 1496 N N . GLN A 1 184 ? 22.818 18.263 -35.389 1.00 87.81 184 GLN A N 1
ATOM 1497 C CA . GLN A 1 184 ? 22.762 16.843 -35.050 1.00 87.81 184 GLN A CA 1
ATOM 1498 C C . GLN A 1 184 ? 23.103 16.618 -33.572 1.00 87.81 184 GLN A C 1
ATOM 1500 O O . GLN A 1 184 ? 22.294 16.027 -32.856 1.00 87.81 184 GLN A O 1
ATOM 1505 N N . ARG A 1 185 ? 24.219 17.170 -33.071 1.00 84.88 185 ARG A N 1
ATOM 1506 C CA . ARG A 1 185 ? 24.570 17.084 -31.638 1.00 84.88 185 ARG A CA 1
ATOM 1507 C C . ARG A 1 185 ? 23.498 17.697 -30.734 1.00 84.88 185 ARG A C 1
ATOM 1509 O O . ARG A 1 185 ? 23.269 17.195 -29.638 1.00 84.88 185 ARG A O 1
ATOM 1516 N N . GLU A 1 186 ? 22.825 18.765 -31.161 1.00 86.50 186 GLU A N 1
ATOM 1517 C CA . GLU A 1 186 ? 21.721 19.353 -30.397 1.00 86.50 186 GLU A CA 1
ATOM 1518 C C . GLU A 1 186 ? 20.478 18.442 -30.382 1.00 86.50 186 GLU A C 1
ATOM 1520 O O . GLU A 1 186 ? 19.838 18.293 -29.340 1.00 86.50 186 GLU A O 1
ATOM 1525 N N . THR A 1 187 ? 20.149 17.782 -31.500 1.00 87.19 187 THR A N 1
ATOM 1526 C CA . THR A 1 187 ? 19.060 16.789 -31.545 1.00 87.19 187 THR A CA 1
ATOM 1527 C C . THR A 1 187 ? 19.370 15.549 -30.712 1.00 87.19 187 THR A C 1
ATOM 1529 O O . THR A 1 187 ? 18.521 15.132 -29.928 1.00 87.19 187 THR A O 1
ATOM 1532 N N . GLU A 1 188 ? 20.595 15.022 -30.786 1.00 89.50 188 GLU A N 1
ATOM 1533 C CA . GLU A 1 188 ? 21.058 13.897 -29.968 1.00 89.50 188 GLU A CA 1
ATOM 1534 C C . GLU A 1 188 ? 20.973 14.231 -28.474 1.00 89.50 188 GLU A C 1
ATOM 1536 O O . GLU A 1 188 ? 20.459 13.424 -27.701 1.00 89.50 188 GLU A O 1
ATOM 1541 N N . ARG A 1 189 ? 21.372 15.449 -28.074 1.00 89.25 189 ARG A N 1
ATOM 1542 C CA . ARG A 1 189 ? 21.234 15.926 -26.690 1.00 89.25 189 ARG A CA 1
ATOM 1543 C C . ARG A 1 189 ? 19.782 16.022 -26.224 1.00 89.25 189 ARG A C 1
ATOM 1545 O O . ARG A 1 189 ? 19.477 15.556 -25.130 1.00 89.25 189 ARG A O 1
ATOM 1552 N N . ARG A 1 190 ? 18.874 16.569 -27.040 1.00 88.50 190 ARG A N 1
ATOM 1553 C CA . ARG A 1 190 ? 17.429 16.597 -26.722 1.00 88.50 190 ARG A CA 1
ATOM 1554 C C . ARG A 1 190 ? 16.847 15.188 -26.585 1.00 88.50 190 ARG A C 1
ATOM 1556 O O . ARG A 1 190 ? 15.970 14.952 -25.758 1.00 88.50 190 ARG A O 1
ATOM 1563 N N . ASP A 1 191 ? 17.335 14.252 -27.391 1.00 88.25 191 ASP A N 1
ATOM 1564 C CA . ASP A 1 191 ? 16.939 12.848 -27.351 1.00 88.25 191 ASP A CA 1
ATOM 1565 C C . ASP A 1 191 ? 17.490 12.103 -26.126 1.00 88.25 191 ASP A C 1
ATOM 1567 O O . ASP A 1 191 ? 16.783 11.258 -25.576 1.00 88.25 191 ASP A O 1
ATOM 1571 N N . THR A 1 192 ? 18.708 12.401 -25.661 1.00 85.75 192 THR A N 1
ATOM 1572 C CA . THR A 1 192 ? 19.216 11.873 -24.381 1.00 85.75 192 THR A CA 1
ATOM 1573 C C . THR A 1 192 ? 18.482 12.491 -23.196 1.00 85.75 192 THR A C 1
ATOM 1575 O O . THR A 1 192 ? 17.965 11.750 -22.370 1.00 85.75 192 THR A O 1
ATOM 1578 N N . GLU A 1 193 ? 18.314 13.819 -23.169 1.00 89.62 193 GLU A N 1
ATOM 1579 C CA . GLU A 1 193 ? 17.608 14.533 -22.093 1.00 89.62 193 GLU A CA 1
ATOM 1580 C C . GLU A 1 193 ? 16.157 14.029 -21.936 1.00 89.62 193 GLU A C 1
ATOM 1582 O O . GLU A 1 193 ? 15.682 13.844 -20.814 1.00 89.62 193 GLU A O 1
ATOM 1587 N N . ARG A 1 194 ? 15.466 13.708 -23.044 1.00 89.44 194 ARG A N 1
ATOM 1588 C CA . ARG A 1 194 ? 14.137 13.072 -23.004 1.00 89.44 194 ARG A CA 1
ATOM 1589 C C . ARG A 1 194 ? 14.173 11.657 -22.415 1.00 89.44 194 ARG A C 1
ATOM 1591 O O . ARG A 1 194 ? 13.350 11.353 -21.556 1.00 89.44 194 ARG A O 1
ATOM 1598 N N . ARG A 1 195 ? 15.109 10.802 -22.848 1.00 84.25 195 ARG A N 1
ATOM 1599 C CA . ARG A 1 195 ? 15.240 9.423 -22.329 1.00 84.25 195 ARG A CA 1
ATOM 1600 C C . ARG A 1 195 ? 15.603 9.397 -20.844 1.00 84.25 195 ARG A C 1
ATOM 1602 O O . ARG A 1 195 ? 15.118 8.533 -20.120 1.00 84.25 195 ARG A O 1
ATOM 1609 N N . ASP A 1 196 ? 16.425 10.337 -20.388 1.00 80.62 196 ASP A N 1
ATOM 1610 C CA . ASP A 1 196 ? 16.808 10.448 -18.980 1.00 80.62 196 ASP A CA 1
ATOM 1611 C C . ASP A 1 196 ? 15.623 10.907 -18.115 1.00 80.62 196 ASP A C 1
ATOM 1613 O O . ASP A 1 196 ? 15.407 10.359 -17.035 1.00 80.62 196 ASP A O 1
ATOM 1617 N N . ALA A 1 197 ? 14.793 11.831 -18.614 1.00 78.50 197 ALA A N 1
ATOM 1618 C CA . ALA A 1 197 ? 13.541 12.210 -17.957 1.00 78.50 197 ALA A CA 1
ATOM 1619 C C . ALA A 1 197 ? 12.531 11.045 -17.901 1.00 78.50 197 ALA A C 1
ATOM 1621 O O . ALA A 1 197 ? 11.958 10.787 -16.845 1.00 78.50 197 ALA A O 1
ATOM 1622 N N . GLU A 1 198 ? 12.351 10.301 -19.000 1.00 82.25 198 GLU A N 1
ATOM 1623 C CA . GLU A 1 198 ? 11.508 9.091 -19.048 1.00 82.25 198 GLU A CA 1
ATOM 1624 C C . GLU A 1 198 ? 11.998 8.010 -18.065 1.00 82.25 198 GLU A C 1
ATOM 1626 O O . GLU A 1 198 ? 11.191 7.373 -17.385 1.00 82.25 198 GLU A O 1
ATOM 1631 N N . ARG A 1 199 ? 13.320 7.831 -17.936 1.00 76.56 199 ARG A N 1
ATOM 1632 C CA . ARG A 1 199 ? 13.936 6.917 -16.963 1.00 76.56 199 ARG A CA 1
ATOM 1633 C C . ARG A 1 199 ? 13.664 7.354 -15.523 1.00 76.56 199 ARG A C 1
ATOM 1635 O O . ARG A 1 199 ? 13.192 6.539 -14.735 1.00 76.56 199 ARG A O 1
ATOM 1642 N N . GLN A 1 200 ? 13.918 8.618 -15.180 1.00 73.06 200 GLN A N 1
ATOM 1643 C CA . GLN A 1 200 ? 13.667 9.142 -13.830 1.00 73.06 200 GLN A CA 1
ATOM 1644 C C . GLN A 1 200 ? 12.187 9.031 -13.438 1.00 73.06 200 GLN A C 1
ATOM 1646 O O . GLN A 1 200 ? 11.865 8.675 -12.306 1.00 73.06 200 GLN A O 1
ATOM 1651 N N . ASP A 1 201 ? 11.282 9.288 -14.383 1.00 75.44 201 ASP A N 1
ATOM 1652 C CA . ASP A 1 201 ? 9.835 9.181 -14.192 1.00 75.44 201 ASP A CA 1
ATOM 1653 C C . ASP A 1 201 ? 9.361 7.728 -13.960 1.00 75.44 201 ASP A C 1
ATOM 1655 O O . ASP A 1 201 ? 8.405 7.485 -13.209 1.00 75.44 201 ASP A O 1
ATOM 1659 N N . ALA A 1 202 ? 10.054 6.753 -14.561 1.00 68.12 202 ALA A N 1
ATOM 1660 C CA . ALA A 1 202 ? 9.857 5.328 -14.311 1.00 68.12 202 ALA A CA 1
ATOM 1661 C C . ALA A 1 202 ? 10.434 4.886 -12.952 1.00 68.12 202 ALA A C 1
ATOM 1663 O O . ALA A 1 202 ? 9.736 4.214 -12.195 1.00 68.12 202 ALA A O 1
ATOM 1664 N N . GLU A 1 203 ? 11.655 5.309 -12.607 1.00 68.00 203 GLU A N 1
ATOM 1665 C CA . GLU A 1 203 ? 12.326 4.999 -11.331 1.00 68.00 203 GLU A CA 1
ATOM 1666 C C . GLU A 1 203 ? 11.560 5.568 -10.120 1.00 68.00 203 GLU A C 1
ATOM 1668 O O . GLU A 1 203 ? 11.375 4.879 -9.110 1.00 68.00 203 GLU A O 1
ATOM 1673 N N . GLN A 1 204 ? 11.029 6.793 -10.224 1.00 69.12 204 GLN A N 1
ATOM 1674 C CA . GLN A 1 204 ? 10.154 7.374 -9.196 1.00 69.12 204 GLN A CA 1
ATOM 1675 C C . GLN A 1 204 ? 8.860 6.570 -9.036 1.00 69.12 204 GLN A C 1
ATOM 1677 O O . GLN A 1 204 ? 8.483 6.221 -7.920 1.00 69.12 204 GLN A O 1
ATOM 1682 N N . HIS A 1 205 ? 8.206 6.213 -10.142 1.00 67.25 205 HIS A N 1
ATOM 1683 C CA . HIS A 1 205 ? 6.975 5.420 -10.125 1.00 67.25 205 HIS A CA 1
ATOM 1684 C C . HIS A 1 205 ? 7.197 3.987 -9.603 1.00 67.25 205 HIS A C 1
ATOM 1686 O O . HIS A 1 205 ? 6.304 3.413 -8.977 1.00 67.25 205 HIS A O 1
ATOM 1692 N N . GLU A 1 206 ? 8.382 3.406 -9.804 1.00 59.62 206 GLU A N 1
ATOM 1693 C CA . GLU A 1 206 ? 8.769 2.136 -9.185 1.00 59.62 206 GLU A CA 1
ATOM 1694 C C . GLU A 1 206 ? 9.032 2.282 -7.677 1.00 59.62 206 GLU A C 1
ATOM 1696 O O . GLU A 1 206 ? 8.619 1.429 -6.891 1.00 59.62 206 GLU A O 1
ATOM 1701 N N . THR A 1 207 ? 9.635 3.391 -7.250 1.00 59.62 207 THR A N 1
ATOM 1702 C CA . THR A 1 207 ? 9.825 3.708 -5.825 1.00 59.62 207 THR A CA 1
ATOM 1703 C C . THR A 1 207 ? 8.473 3.887 -5.118 1.00 59.62 207 THR A C 1
ATOM 1705 O O . THR A 1 207 ? 8.213 3.232 -4.109 1.00 59.62 207 THR A O 1
ATOM 1708 N N . GLU A 1 208 ? 7.544 4.652 -5.707 1.00 71.56 208 GLU A N 1
ATOM 1709 C CA . GLU A 1 208 ? 6.164 4.801 -5.212 1.00 71.56 208 GLU A CA 1
ATOM 1710 C C . GLU A 1 208 ? 5.413 3.449 -5.135 1.00 71.56 208 GLU A C 1
ATOM 1712 O O . GLU A 1 208 ? 4.611 3.230 -4.223 1.00 71.56 208 GLU A O 1
ATOM 1717 N N . ARG A 1 209 ? 5.690 2.507 -6.053 1.00 68.38 209 ARG A N 1
ATOM 1718 C CA . ARG A 1 209 ? 5.161 1.125 -6.013 1.00 68.38 209 ARG A CA 1
ATOM 1719 C C . ARG A 1 209 ? 5.740 0.304 -4.859 1.00 68.38 209 ARG A C 1
ATOM 1721 O O . ARG A 1 209 ? 4.980 -0.391 -4.186 1.00 68.38 209 ARG A O 1
ATOM 1728 N N . ARG A 1 210 ? 7.054 0.383 -4.617 1.00 67.81 210 ARG A N 1
ATOM 1729 C CA . ARG A 1 210 ? 7.745 -0.324 -3.519 1.00 67.81 210 ARG A CA 1
ATOM 1730 C C . ARG A 1 210 ? 7.216 0.107 -2.146 1.00 67.81 210 ARG A C 1
ATOM 1732 O O . ARG A 1 210 ? 6.979 -0.742 -1.290 1.00 67.81 210 ARG A O 1
ATOM 1739 N N . ASP A 1 211 ? 6.949 1.400 -1.955 1.00 79.62 211 ASP A N 1
ATOM 1740 C CA . ASP A 1 211 ? 6.496 1.948 -0.667 1.00 79.62 211 ASP A CA 1
ATOM 1741 C C . ASP A 1 211 ? 4.986 1.791 -0.400 1.00 79.62 211 ASP A C 1
ATOM 1743 O O . ASP A 1 211 ? 4.531 1.889 0.748 1.00 79.62 211 ASP A O 1
ATOM 1747 N N . TYR A 1 212 ? 4.186 1.486 -1.427 1.00 85.50 212 TYR A N 1
ATOM 1748 C CA . TYR A 1 212 ? 2.727 1.377 -1.326 1.00 85.50 212 TYR A CA 1
ATOM 1749 C C . TYR A 1 212 ? 2.197 0.418 -0.230 1.00 85.50 212 TYR A C 1
ATOM 1751 O O . TYR A 1 212 ? 1.231 0.789 0.453 1.00 85.50 212 TYR A O 1
ATOM 1759 N N . PRO A 1 213 ? 2.767 -0.784 0.014 1.00 84.44 213 PRO A N 1
ATOM 1760 C CA . PRO A 1 213 ? 2.299 -1.671 1.084 1.00 84.44 213 PRO A CA 1
ATOM 1761 C C . PRO A 1 213 ? 2.510 -1.071 2.483 1.00 84.44 213 PRO A C 1
ATOM 1763 O O . PRO A 1 213 ? 1.631 -1.175 3.349 1.00 84.44 213 PRO A O 1
ATOM 1766 N N . SER A 1 214 ? 3.647 -0.400 2.688 1.00 85.19 214 SER A N 1
ATOM 1767 C CA . SER A 1 214 ? 3.999 0.297 3.930 1.00 85.19 214 SER A CA 1
ATOM 1768 C C . SER A 1 214 ? 3.070 1.487 4.165 1.00 85.19 214 SER A C 1
ATOM 1770 O O . SER A 1 214 ? 2.468 1.599 5.237 1.00 85.19 214 SER A O 1
ATOM 1772 N N . PHE A 1 215 ? 2.870 2.313 3.132 1.00 89.19 215 PHE A N 1
ATOM 1773 C CA . PHE A 1 215 ? 1.910 3.417 3.127 1.00 89.19 215 PHE A CA 1
ATOM 1774 C C . PHE A 1 215 ? 0.497 2.942 3.482 1.00 89.19 215 PHE A C 1
ATOM 1776 O O . PHE A 1 215 ? -0.112 3.459 4.415 1.00 89.19 215 PHE A O 1
ATOM 1783 N N . THR A 1 216 ? -0.008 1.915 2.795 1.00 90.06 216 THR A N 1
ATOM 1784 C CA . THR A 1 216 ? -1.381 1.418 2.974 1.00 90.06 216 THR A CA 1
ATOM 1785 C C . THR A 1 216 ? -1.608 0.871 4.384 1.00 90.06 216 THR A C 1
ATOM 1787 O O . THR A 1 216 ? -2.656 1.115 4.984 1.00 90.06 216 THR A O 1
ATOM 1790 N N . THR A 1 217 ? -0.619 0.173 4.949 1.00 88.19 217 THR A N 1
ATOM 1791 C CA . THR A 1 217 ? -0.692 -0.373 6.314 1.00 88.19 217 THR A CA 1
ATOM 1792 C C . THR A 1 217 ? -0.684 0.735 7.371 1.00 88.19 217 THR A C 1
ATOM 1794 O O . THR A 1 217 ? -1.484 0.708 8.310 1.00 88.19 217 THR A O 1
ATOM 1797 N N . ASN A 1 218 ? 0.184 1.736 7.202 1.00 89.25 218 ASN A N 1
ATOM 1798 C CA . ASN A 1 218 ? 0.268 2.903 8.077 1.00 89.25 218 ASN A CA 1
ATOM 1799 C C . ASN A 1 218 ? -1.029 3.732 8.017 1.00 89.25 218 ASN A C 1
ATOM 1801 O O . ASN A 1 218 ? -1.670 3.956 9.045 1.00 89.25 218 ASN A O 1
ATOM 1805 N N . PHE A 1 219 ? -1.466 4.093 6.807 1.00 91.50 219 PHE A N 1
ATOM 1806 C CA . PHE A 1 219 ? -2.686 4.857 6.562 1.00 91.50 219 PHE A CA 1
ATOM 1807 C C . PHE A 1 219 ? -3.922 4.176 7.156 1.00 91.50 219 PHE A C 1
ATOM 1809 O O . PHE A 1 219 ? -4.745 4.834 7.796 1.00 91.50 219 PHE A O 1
ATOM 1816 N N . LYS A 1 220 ? -4.038 2.848 7.009 1.00 91.69 220 LYS A N 1
ATOM 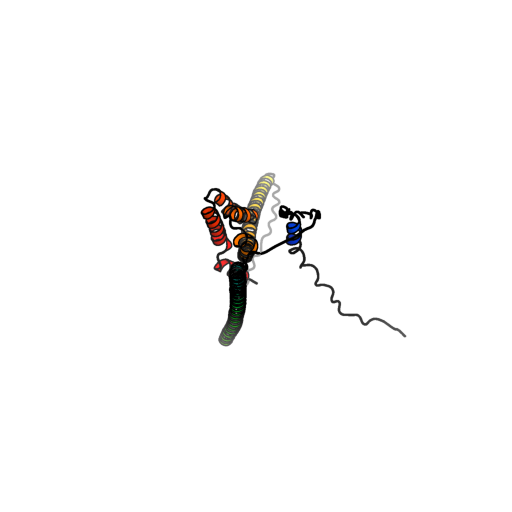1817 C CA . LYS A 1 220 ? -5.143 2.109 7.619 1.00 91.69 220 LYS A CA 1
ATOM 1818 C C . LYS A 1 220 ? -5.148 2.273 9.145 1.00 91.69 220 LYS A C 1
ATOM 1820 O O . LYS A 1 220 ? -6.150 2.694 9.714 1.00 91.69 220 LYS A O 1
ATOM 1825 N N . THR A 1 221 ? -4.010 1.991 9.777 1.00 89.19 221 THR A N 1
ATOM 1826 C CA . THR A 1 221 ? -3.870 1.954 11.241 1.00 89.19 221 THR A CA 1
ATOM 1827 C C . THR A 1 221 ? -4.095 3.326 11.885 1.00 89.19 221 THR A C 1
ATOM 1829 O O . THR A 1 221 ? -4.732 3.421 12.930 1.00 89.19 221 THR A O 1
ATOM 1832 N N . ASN A 1 222 ? -3.579 4.394 11.266 1.00 89.94 222 ASN A N 1
ATOM 1833 C CA . ASN A 1 222 ? -3.590 5.742 11.844 1.00 89.94 222 ASN A CA 1
ATOM 1834 C C . ASN A 1 222 ? -4.786 6.604 11.410 1.00 89.94 222 ASN A C 1
ATOM 1836 O O . ASN A 1 222 ? -5.111 7.568 12.101 1.00 89.94 222 ASN A O 1
ATOM 1840 N N . VAL A 1 223 ? -5.433 6.287 10.281 1.00 90.31 223 VAL A N 1
ATOM 1841 C CA . VAL A 1 223 ? -6.534 7.091 9.719 1.00 90.31 223 VAL A CA 1
ATOM 1842 C C . VAL A 1 223 ? -7.798 6.258 9.516 1.00 90.31 223 VAL A C 1
ATOM 1844 O O . VAL A 1 223 ? -8.858 6.649 9.993 1.00 90.31 223 VAL A O 1
ATOM 1847 N N . GLU A 1 224 ? -7.731 5.116 8.825 1.00 89.50 224 GLU A N 1
ATOM 1848 C CA . GLU A 1 224 ? -8.943 4.369 8.441 1.00 89.50 224 GLU A CA 1
ATOM 1849 C C . GLU A 1 224 ? -9.657 3.678 9.609 1.00 89.50 224 GLU A C 1
ATOM 1851 O O . GLU A 1 224 ? -10.888 3.623 9.599 1.00 89.50 224 GLU A O 1
ATOM 1856 N N . ASP A 1 225 ? -8.898 3.184 10.590 1.00 90.12 225 ASP A N 1
ATOM 1857 C CA . ASP A 1 225 ? -9.418 2.505 11.785 1.00 90.12 225 ASP A CA 1
ATOM 1858 C C . ASP A 1 225 ? -9.817 3.497 12.908 1.00 90.12 225 ASP A C 1
ATOM 1860 O O . ASP A 1 225 ? -10.533 3.121 13.838 1.00 90.12 225 ASP A O 1
ATOM 1864 N N . VAL A 1 226 ? -9.382 4.765 12.826 1.00 90.69 226 VAL A N 1
ATOM 1865 C CA . VAL A 1 226 ? -9.656 5.824 13.823 1.00 90.69 226 VAL A CA 1
ATOM 1866 C C . VAL A 1 226 ? -10.786 6.758 13.377 1.00 90.69 226 VAL A C 1
ATOM 1868 O O . VAL A 1 226 ? -11.633 7.132 14.187 1.00 90.69 226 VAL A O 1
ATOM 1871 N N . GLU A 1 227 ? -10.817 7.135 12.097 1.00 91.88 227 GLU A N 1
ATOM 1872 C CA . GLU A 1 227 ? -11.804 8.060 11.541 1.00 91.88 227 GLU A CA 1
ATOM 1873 C C . GLU A 1 227 ? -12.975 7.312 10.889 1.00 91.88 227 GLU A C 1
ATOM 1875 O O . GLU A 1 227 ? -12.806 6.426 10.053 1.00 91.88 227 GLU A O 1
ATOM 1880 N N . SER A 1 228 ? -14.197 7.706 11.239 1.00 91.19 228 SER A N 1
ATOM 1881 C CA . SER A 1 228 ? -15.419 7.120 10.689 1.00 91.19 228 SER A CA 1
ATOM 1882 C C . SER A 1 228 ? -15.895 7.828 9.417 1.00 91.19 228 SER A C 1
ATOM 1884 O O . SER A 1 228 ? -16.466 7.169 8.546 1.00 91.19 228 SER A O 1
ATOM 1886 N N . ASP A 1 229 ? -15.653 9.133 9.250 1.00 92.81 229 ASP A N 1
ATOM 1887 C CA . ASP A 1 229 ? -16.127 9.886 8.080 1.00 92.81 229 ASP A CA 1
ATOM 1888 C C . ASP A 1 229 ? -15.320 9.533 6.803 1.00 92.81 229 ASP A C 1
ATOM 1890 O O . ASP A 1 229 ? -14.105 9.761 6.741 1.00 92.81 229 ASP A O 1
ATOM 1894 N N . PRO A 1 230 ? -15.957 8.992 5.740 1.00 91.56 230 PRO A N 1
ATOM 1895 C CA . PRO A 1 230 ? -15.298 8.739 4.458 1.00 91.56 230 PRO A CA 1
ATOM 1896 C C . PRO A 1 230 ? -14.727 9.999 3.785 1.00 91.56 230 PRO A C 1
ATOM 1898 O O . PRO A 1 230 ? -13.704 9.907 3.106 1.00 91.56 230 PRO A O 1
ATOM 1901 N N . ASN A 1 231 ? -15.332 11.180 3.974 1.00 92.00 231 ASN A N 1
ATOM 1902 C CA . ASN A 1 231 ? -14.807 12.442 3.437 1.00 92.00 231 ASN A CA 1
ATOM 1903 C C . ASN A 1 231 ? -13.474 12.813 4.078 1.00 92.00 231 ASN A C 1
ATOM 1905 O O . ASN A 1 231 ? -12.543 13.203 3.372 1.00 92.00 231 ASN A O 1
ATOM 1909 N N . VAL A 1 232 ? -13.386 12.697 5.405 1.00 91.75 232 VAL A N 1
ATOM 1910 C CA . VAL A 1 232 ? -12.175 13.026 6.164 1.00 91.75 232 VAL A CA 1
ATOM 1911 C C . VAL A 1 232 ? -11.068 12.040 5.793 1.00 91.75 232 VAL A C 1
ATOM 1913 O O . VAL A 1 232 ? -9.984 12.465 5.395 1.00 91.75 232 VAL A O 1
ATOM 1916 N N . ARG A 1 233 ? -11.372 10.734 5.754 1.00 94.38 233 ARG A N 1
ATOM 1917 C CA . ARG A 1 233 ? -10.437 9.698 5.279 1.00 94.38 233 ARG A CA 1
ATOM 1918 C C . ARG A 1 233 ? -9.956 9.942 3.845 1.00 94.38 233 ARG A C 1
ATOM 1920 O O . ARG A 1 233 ? -8.756 9.874 3.591 1.00 94.38 233 ARG A O 1
ATOM 1927 N N . ARG A 1 234 ? -10.848 10.284 2.906 1.00 94.12 234 ARG A N 1
ATOM 1928 C CA . ARG A 1 234 ? -10.478 10.650 1.522 1.00 94.12 234 ARG A CA 1
ATOM 1929 C C . ARG A 1 234 ? -9.605 11.905 1.467 1.00 94.12 234 ARG A C 1
ATOM 1931 O O . ARG A 1 234 ? -8.669 11.952 0.677 1.00 94.12 234 ARG A O 1
ATOM 1938 N N . THR A 1 235 ? -9.888 12.901 2.301 1.00 92.25 235 THR A N 1
ATOM 1939 C CA . THR A 1 235 ? -9.112 14.148 2.351 1.00 92.25 235 THR A CA 1
ATOM 1940 C C . THR A 1 235 ? -7.691 13.885 2.843 1.00 92.25 235 THR A C 1
ATOM 1942 O O . THR A 1 235 ? -6.746 14.303 2.179 1.00 92.25 235 THR A O 1
ATOM 1945 N N . TYR A 1 236 ? -7.523 13.112 3.921 1.00 91.19 236 TYR A N 1
ATOM 1946 C CA . TYR A 1 236 ? -6.201 12.673 4.377 1.00 91.19 236 TYR A CA 1
ATOM 1947 C C . TYR A 1 236 ? -5.465 11.840 3.323 1.00 91.19 236 TYR A C 1
ATOM 1949 O O . TYR A 1 236 ? -4.277 12.057 3.107 1.00 91.19 236 TYR A O 1
ATOM 1957 N N . LEU A 1 237 ? -6.156 10.942 2.611 1.00 91.44 237 LEU A N 1
ATOM 1958 C CA . LEU A 1 237 ? -5.551 10.154 1.531 1.00 91.44 237 LEU A CA 1
ATOM 1959 C C . LEU A 1 237 ? -4.968 11.058 0.424 1.00 91.44 237 LEU A C 1
ATOM 1961 O O . LEU A 1 237 ? -3.825 10.877 0.021 1.00 91.44 237 LEU A O 1
ATOM 1965 N N . ILE A 1 238 ? -5.711 12.083 -0.010 1.00 90.69 238 ILE A N 1
ATOM 1966 C CA . ILE A 1 238 ? -5.261 13.065 -1.019 1.00 90.69 238 ILE A CA 1
ATOM 1967 C C . ILE A 1 238 ? -4.135 13.974 -0.494 1.00 90.69 238 ILE A C 1
ATOM 1969 O O . ILE A 1 238 ? -3.301 14.436 -1.273 1.00 90.69 238 ILE A O 1
ATOM 1973 N N . GLN A 1 239 ? -4.105 14.262 0.809 1.00 89.25 239 GLN A N 1
ATOM 1974 C CA . GLN A 1 239 ? -3.049 15.067 1.431 1.00 89.25 239 GLN A CA 1
ATOM 1975 C C . GLN A 1 239 ? -1.729 14.305 1.572 1.00 89.25 239 GLN A C 1
ATOM 1977 O O . GLN A 1 239 ? -0.675 14.909 1.392 1.00 89.25 239 GLN A O 1
ATOM 1982 N N . LEU A 1 240 ? -1.793 13.009 1.892 1.00 87.50 240 LEU A N 1
ATOM 1983 C CA . LEU A 1 240 ? -0.624 12.155 2.110 1.00 87.50 240 LEU A CA 1
ATOM 1984 C C . LEU A 1 240 ? -0.032 11.606 0.803 1.00 87.50 240 LEU A C 1
ATOM 1986 O O . LEU A 1 240 ? 1.152 11.287 0.766 1.00 87.50 240 LEU A O 1
ATOM 1990 N N . CYS A 1 241 ? -0.820 11.514 -0.271 1.00 88.12 241 CYS A N 1
ATOM 1991 C CA . CYS A 1 241 ? -0.290 11.237 -1.603 1.00 88.12 241 CYS A CA 1
ATOM 1992 C C . CYS A 1 241 ? 0.403 12.471 -2.208 1.00 88.12 241 CYS A C 1
ATOM 1994 O O . CYS A 1 241 ? -0.074 13.604 -2.100 1.00 88.12 241 CYS A O 1
ATOM 1996 N N . THR A 1 242 ? 1.489 12.226 -2.937 1.00 85.56 242 THR A N 1
ATOM 1997 C CA . THR A 1 242 ? 2.242 13.208 -3.735 1.00 85.56 242 THR A CA 1
ATOM 1998 C C . THR A 1 242 ? 2.243 12.815 -5.217 1.00 85.56 242 THR A C 1
ATOM 2000 O O . THR A 1 242 ? 1.706 11.766 -5.573 1.00 85.56 242 THR A O 1
ATOM 2003 N N . GLY A 1 243 ? 2.788 13.679 -6.083 1.00 86.94 243 GLY A N 1
ATOM 2004 C CA . GLY A 1 243 ? 3.040 13.379 -7.499 1.00 86.94 243 GLY A CA 1
ATOM 2005 C C . GLY A 1 243 ? 1.860 12.743 -8.246 1.00 86.94 243 GLY A C 1
ATOM 2006 O O . GLY A 1 243 ? 0.698 13.125 -8.060 1.00 86.94 243 GLY A O 1
ATOM 2007 N N . LYS A 1 244 ? 2.172 11.725 -9.054 1.00 85.06 244 LYS A N 1
ATOM 2008 C CA . LYS A 1 244 ? 1.212 10.964 -9.869 1.00 85.06 244 LYS A CA 1
ATOM 2009 C C . LYS A 1 244 ? 0.096 10.338 -9.039 1.00 85.06 244 LYS A C 1
ATOM 2011 O O . LYS A 1 244 ? -1.063 10.360 -9.454 1.00 85.06 244 LYS A O 1
ATOM 2016 N N . ALA A 1 245 ? 0.424 9.801 -7.861 1.00 87.38 245 ALA A N 1
ATOM 2017 C CA . ALA A 1 245 ? -0.560 9.195 -6.969 1.00 87.38 245 ALA A CA 1
ATOM 2018 C C . ALA A 1 245 ? -1.647 10.206 -6.580 1.00 87.38 245 ALA A C 1
ATOM 2020 O O . ALA A 1 245 ? -2.835 9.895 -6.660 1.00 87.38 245 ALA A O 1
ATOM 2021 N N . LYS A 1 246 ? -1.248 11.437 -6.228 1.00 90.56 246 LYS A N 1
ATOM 2022 C CA . LYS A 1 246 ? -2.164 12.530 -5.876 1.00 90.56 246 LYS A CA 1
ATOM 2023 C C . LYS A 1 246 ? -3.028 12.969 -7.050 1.00 90.56 246 LYS A C 1
ATOM 2025 O O . LYS A 1 246 ? -4.237 13.144 -6.881 1.00 90.56 246 LYS A O 1
ATOM 2030 N N . GLU A 1 247 ? -2.429 13.159 -8.221 1.00 90.06 247 GLU A N 1
ATOM 2031 C CA . GLU A 1 247 ? -3.144 13.567 -9.435 1.00 90.06 247 GLU A CA 1
ATOM 2032 C C . GLU A 1 247 ? -4.232 12.550 -9.798 1.00 90.06 247 GLU A C 1
ATOM 2034 O O . GLU A 1 247 ? -5.396 12.924 -9.966 1.00 90.06 247 GLU A O 1
ATOM 2039 N N . ALA A 1 248 ? -3.890 11.258 -9.786 1.00 89.19 248 ALA A N 1
ATOM 2040 C CA . ALA A 1 248 ? -4.805 10.170 -10.114 1.00 89.19 248 ALA A CA 1
ATOM 2041 C C . ALA A 1 248 ? -6.033 10.091 -9.183 1.00 89.19 248 ALA A C 1
ATOM 2043 O O . ALA A 1 248 ? -7.138 9.797 -9.644 1.00 89.19 248 ALA A O 1
ATOM 2044 N N . ILE A 1 249 ? -5.880 10.380 -7.882 1.00 92.62 249 ILE A N 1
ATOM 2045 C CA . ILE A 1 249 ? -7.000 10.335 -6.922 1.00 92.62 249 ILE A CA 1
ATOM 2046 C C . ILE A 1 249 ? -7.715 11.669 -6.700 1.00 92.62 249 ILE A C 1
ATOM 2048 O O . ILE A 1 249 ? -8.807 11.665 -6.126 1.00 92.62 249 ILE A O 1
ATOM 2052 N N . SER A 1 250 ? -7.169 12.803 -7.145 1.00 90.38 250 SER A N 1
ATOM 2053 C CA . SER A 1 250 ? -7.755 14.128 -6.870 1.00 90.38 250 SER A CA 1
ATOM 2054 C C . SER A 1 250 ? -9.184 14.275 -7.414 1.00 90.38 250 SER A C 1
ATOM 2056 O O . SER A 1 250 ? -10.040 14.870 -6.757 1.00 90.38 250 SER A O 1
ATOM 2058 N N . GLY A 1 251 ? -9.495 13.646 -8.554 1.00 89.25 251 GLY A N 1
ATOM 2059 C CA . GLY A 1 251 ? -10.851 13.626 -9.122 1.00 89.25 251 GLY A CA 1
ATOM 2060 C C . GLY A 1 251 ? -11.909 12.935 -8.243 1.00 89.25 251 GLY A C 1
ATOM 2061 O O . GLY A 1 251 ? -13.102 13.198 -8.393 1.00 89.25 251 GLY A O 1
ATOM 2062 N N . SER A 1 252 ? -11.501 12.099 -7.279 1.00 90.06 252 SER A N 1
ATOM 2063 C CA . SER A 1 252 ? -12.418 11.365 -6.391 1.00 90.06 252 SER A CA 1
ATOM 2064 C C . SER A 1 252 ? -13.221 12.251 -5.429 1.00 90.06 252 SER A C 1
ATOM 2066 O O . SER A 1 252 ? -14.209 11.784 -4.859 1.00 90.06 252 SER A O 1
ATOM 2068 N N . VAL A 1 253 ? -12.835 13.522 -5.255 1.00 89.94 253 VAL A N 1
ATOM 2069 C CA . VAL A 1 253 ? -13.576 14.526 -4.466 1.00 89.94 253 VAL A CA 1
ATOM 2070 C C . VAL A 1 253 ? -14.962 14.817 -5.043 1.00 89.94 253 VAL A C 1
ATOM 2072 O O . VAL A 1 253 ? -15.883 15.084 -4.277 1.00 89.94 253 VAL A O 1
ATOM 2075 N N . MET A 1 254 ? -15.133 14.703 -6.364 1.00 91.19 254 MET A N 1
ATOM 2076 C CA . MET A 1 254 ? -16.404 14.989 -7.047 1.00 91.19 254 MET A CA 1
ATOM 2077 C C . MET A 1 254 ? -17.453 13.875 -6.889 1.00 91.19 254 MET A C 1
ATOM 2079 O O . MET A 1 254 ? -18.603 14.050 -7.285 1.00 91.19 254 MET A O 1
ATOM 2083 N N . LEU A 1 255 ? -17.067 12.729 -6.322 1.00 92.06 255 LEU A N 1
ATOM 2084 C CA . LEU A 1 255 ? -17.953 11.595 -6.058 1.00 92.06 255 LEU A CA 1
ATOM 2085 C C . LEU A 1 255 ? -18.555 11.666 -4.640 1.00 92.06 255 LEU A C 1
ATOM 2087 O O . LEU A 1 255 ? -17.950 12.278 -3.747 1.00 92.06 255 LEU A O 1
ATOM 2091 N N . PRO A 1 256 ? -19.699 10.993 -4.390 1.00 93.19 256 PRO A N 1
ATOM 2092 C CA . PRO A 1 256 ? -20.253 10.821 -3.046 1.00 93.19 256 PRO A CA 1
ATOM 2093 C C . PRO A 1 256 ? -19.195 10.325 -2.042 1.00 93.19 256 PRO A C 1
ATOM 2095 O O . PRO A 1 256 ? -18.299 9.584 -2.444 1.00 93.19 256 PRO A O 1
ATOM 2098 N N . PRO A 1 257 ? -19.273 10.679 -0.744 1.00 90.12 257 PRO A N 1
ATOM 2099 C CA . PRO A 1 257 ? -18.190 10.446 0.226 1.00 90.12 257 PRO A CA 1
ATOM 2100 C C . PRO A 1 257 ? -17.653 9.005 0.252 1.00 90.12 257 PRO A C 1
ATOM 2102 O O . PRO A 1 257 ? -16.450 8.768 0.161 1.00 90.12 257 PRO A O 1
ATOM 2105 N N . GLU A 1 258 ? -18.577 8.049 0.329 1.00 91.44 258 GLU A N 1
ATOM 2106 C CA . GLU A 1 258 ? -18.339 6.603 0.356 1.00 91.44 258 GLU A CA 1
ATOM 2107 C C . GLU A 1 258 ? -17.723 6.091 -0.961 1.00 91.44 258 GLU A C 1
ATOM 2109 O O . GLU A 1 258 ? -16.695 5.410 -0.962 1.00 91.44 258 GLU A O 1
ATOM 2114 N N . GLU A 1 259 ? -18.316 6.470 -2.096 1.00 92.62 259 GLU A N 1
ATOM 2115 C CA . GLU A 1 259 ? -17.887 6.048 -3.434 1.00 92.62 259 GLU A CA 1
ATOM 2116 C C . GLU A 1 259 ? -16.538 6.653 -3.825 1.00 92.62 259 GLU A C 1
ATOM 2118 O O . GLU A 1 259 ? -15.672 5.954 -4.345 1.00 92.62 259 GLU A O 1
ATOM 2123 N N . GLY A 1 260 ? -16.330 7.938 -3.534 1.00 93.06 260 GLY A N 1
ATOM 2124 C CA . GLY A 1 260 ? -15.088 8.647 -3.805 1.00 93.06 260 GLY A CA 1
ATOM 2125 C C . GLY A 1 260 ? -13.920 8.080 -3.011 1.00 93.06 260 GLY A C 1
ATOM 2126 O O . GLY A 1 260 ? -12.859 7.842 -3.583 1.00 93.06 260 GLY A O 1
ATOM 2127 N N . TYR A 1 261 ? -14.114 7.785 -1.722 1.00 94.62 261 TYR A N 1
ATOM 2128 C CA . TYR A 1 261 ? -13.079 7.139 -0.914 1.00 94.62 261 TYR A CA 1
ATOM 2129 C C . TYR A 1 261 ? -12.713 5.748 -1.456 1.00 94.62 261 TYR A C 1
ATOM 2131 O O . TYR A 1 261 ? -11.535 5.448 -1.669 1.00 94.62 261 TYR A O 1
ATOM 2139 N N . LYS A 1 262 ? -13.721 4.920 -1.767 1.00 94.44 262 LYS A N 1
ATOM 2140 C CA . LYS A 1 262 ? -13.522 3.596 -2.380 1.00 94.44 262 LYS A CA 1
ATOM 2141 C C . LYS A 1 262 ? -12.819 3.688 -3.735 1.00 94.44 262 LYS A C 1
ATOM 2143 O O . LYS A 1 262 ? -11.885 2.927 -3.987 1.00 94.44 262 LYS A O 1
ATOM 2148 N N . LYS A 1 263 ? -13.212 4.637 -4.591 1.00 94.25 263 LYS A N 1
ATOM 2149 C CA . LYS A 1 263 ? -12.604 4.842 -5.911 1.00 94.25 263 LYS A CA 1
ATOM 2150 C C . LYS A 1 263 ? -11.155 5.319 -5.800 1.00 94.25 263 LYS A C 1
ATOM 2152 O O . LYS A 1 263 ? -10.317 4.796 -6.526 1.00 94.25 263 LYS A O 1
ATOM 2157 N N . ALA A 1 264 ? -10.840 6.219 -4.866 1.00 93.75 264 ALA A N 1
ATOM 2158 C CA . ALA A 1 264 ? -9.467 6.647 -4.592 1.00 93.75 264 ALA A CA 1
ATOM 2159 C C . ALA A 1 264 ? -8.576 5.466 -4.171 1.00 93.75 264 ALA A C 1
ATOM 2161 O O . ALA A 1 264 ? -7.531 5.242 -4.778 1.00 93.75 264 ALA A O 1
ATOM 2162 N N . LYS A 1 265 ? -9.022 4.647 -3.205 1.00 93.19 265 LYS A N 1
ATOM 2163 C CA . LYS A 1 265 ? -8.293 3.432 -2.795 1.00 93.19 265 LYS A CA 1
ATOM 2164 C C . LYS A 1 265 ? -8.126 2.428 -3.940 1.00 93.19 265 LYS A C 1
ATOM 2166 O O . LYS A 1 265 ? -7.056 1.844 -4.076 1.00 93.19 265 LYS A O 1
ATOM 2171 N N . SER A 1 266 ? -9.151 2.251 -4.778 1.00 91.88 266 SER A N 1
ATOM 2172 C CA . SER A 1 266 ? -9.078 1.381 -5.960 1.00 91.88 266 SER A CA 1
ATOM 2173 C C . SER A 1 266 ? -8.024 1.855 -6.961 1.00 91.88 266 SER A C 1
ATOM 2175 O O . SER A 1 266 ? -7.261 1.030 -7.445 1.00 91.88 266 SER A O 1
ATOM 2177 N N . ILE A 1 267 ? -7.963 3.160 -7.251 1.00 91.81 267 ILE A N 1
ATOM 2178 C CA . ILE A 1 267 ? -6.983 3.744 -8.181 1.00 91.81 267 ILE A CA 1
ATOM 2179 C C . ILE A 1 267 ? -5.557 3.546 -7.650 1.00 91.81 267 ILE A C 1
ATOM 2181 O O . ILE A 1 267 ? -4.694 3.080 -8.389 1.00 91.81 267 ILE A O 1
ATOM 2185 N N . LEU A 1 268 ? -5.313 3.818 -6.361 1.00 90.38 268 LEU A N 1
ATOM 2186 C CA . LEU A 1 268 ? -3.989 3.596 -5.771 1.00 90.38 268 LEU A CA 1
ATOM 2187 C C . LEU A 1 268 ? -3.590 2.114 -5.784 1.00 90.38 268 LEU A C 1
ATOM 2189 O O . LEU A 1 268 ? -2.448 1.794 -6.098 1.00 90.38 268 LEU A O 1
ATOM 2193 N N . HIS A 1 269 ? -4.516 1.194 -5.503 1.00 88.75 269 HIS A N 1
ATOM 2194 C CA . HIS A 1 269 ? -4.223 -0.238 -5.589 1.00 88.75 269 HIS A CA 1
ATOM 2195 C C . HIS A 1 269 ? -3.937 -0.676 -7.034 1.00 88.75 269 HIS A C 1
ATOM 2197 O O . HIS A 1 269 ? -3.026 -1.472 -7.267 1.00 88.75 269 HIS A O 1
ATOM 2203 N N . GLU A 1 270 ? -4.698 -0.182 -8.006 1.00 87.19 270 GLU A N 1
ATOM 2204 C CA . GLU A 1 270 ? -4.533 -0.533 -9.417 1.00 87.19 270 GLU A CA 1
ATOM 2205 C C . GLU A 1 270 ? -3.206 -0.010 -9.981 1.00 87.19 270 GLU A C 1
ATOM 2207 O O . GLU A 1 270 ? -2.527 -0.736 -10.705 1.00 87.19 270 GLU A O 1
ATOM 2212 N N . MET A 1 271 ? -2.799 1.204 -9.601 1.00 83.75 271 MET A N 1
ATOM 2213 C CA . MET A 1 271 ? -1.537 1.805 -10.035 1.00 83.75 271 MET A CA 1
ATOM 2214 C C . MET A 1 271 ? -0.322 1.293 -9.254 1.00 83.75 271 MET A C 1
ATOM 2216 O O . MET A 1 271 ? 0.689 0.975 -9.868 1.00 83.75 271 MET A O 1
ATOM 2220 N N . PHE A 1 272 ? -0.401 1.185 -7.926 1.00 84.06 272 PHE A N 1
ATOM 2221 C CA . PHE A 1 272 ? 0.770 0.960 -7.066 1.00 84.06 272 PHE A CA 1
ATOM 2222 C C . PHE A 1 272 ? 0.751 -0.383 -6.317 1.00 84.06 272 PHE A C 1
ATOM 2224 O O . PHE A 1 272 ? 1.799 -0.932 -5.996 1.00 84.06 272 PHE A O 1
ATOM 2231 N N . GLY A 1 273 ? -0.432 -0.958 -6.084 1.00 76.81 273 GLY A N 1
ATOM 2232 C CA . GLY A 1 273 ? -0.632 -2.161 -5.264 1.00 76.81 273 GLY A CA 1
ATOM 2233 C C . GLY A 1 273 ? -0.614 -3.506 -5.990 1.00 76.81 273 GLY A C 1
ATOM 2234 O O . GLY A 1 273 ? -1.006 -4.515 -5.400 1.00 76.81 273 GLY A O 1
ATOM 2235 N N . GLN A 1 274 ? -0.213 -3.565 -7.261 1.00 74.75 274 GLN A N 1
ATOM 2236 C CA . GLN A 1 274 ? -0.176 -4.829 -8.000 1.00 74.75 274 GLN A CA 1
ATOM 2237 C C . GLN A 1 274 ? 1.007 -5.700 -7.547 1.00 74.75 274 GLN A C 1
ATOM 2239 O O . GLN A 1 274 ? 2.150 -5.500 -7.955 1.00 74.75 274 GLN A O 1
ATOM 2244 N N . ALA A 1 275 ? 0.710 -6.703 -6.714 1.00 56.84 275 ALA A N 1
ATOM 2245 C CA . ALA A 1 275 ? 1.693 -7.542 -6.020 1.00 56.84 275 ALA A CA 1
ATOM 2246 C C . ALA A 1 275 ? 2.761 -8.199 -6.918 1.00 56.84 275 ALA A C 1
ATOM 2248 O O . ALA A 1 275 ? 3.882 -8.392 -6.459 1.00 56.84 275 ALA A O 1
ATOM 2249 N N . HIS A 1 276 ? 2.458 -8.512 -8.183 1.00 55.66 276 HIS A N 1
ATOM 2250 C CA . HIS A 1 276 ? 3.435 -9.103 -9.106 1.00 55.66 276 HIS A CA 1
ATOM 2251 C C . HIS A 1 276 ? 4.532 -8.114 -9.544 1.00 55.66 276 HIS A C 1
ATOM 2253 O O . HIS A 1 276 ? 5.643 -8.540 -9.840 1.00 55.66 276 HIS A O 1
ATOM 2259 N N . ILE A 1 277 ? 4.254 -6.806 -9.522 1.00 56.72 277 ILE A N 1
ATOM 2260 C CA . ILE A 1 277 ? 5.227 -5.750 -9.846 1.00 56.72 277 ILE A CA 1
ATOM 2261 C C . ILE A 1 277 ? 6.015 -5.359 -8.590 1.00 56.72 277 ILE A C 1
ATOM 2263 O O . ILE A 1 277 ? 7.236 -5.248 -8.638 1.00 56.72 277 ILE A O 1
ATOM 2267 N N . VAL A 1 278 ? 5.338 -5.255 -7.438 1.00 53.94 278 VAL A N 1
ATOM 2268 C CA . VAL A 1 278 ? 5.998 -5.013 -6.141 1.00 53.94 278 VAL A CA 1
ATOM 2269 C C . VAL A 1 278 ? 6.971 -6.151 -5.799 1.00 53.94 278 VAL A C 1
ATOM 2271 O O . VAL A 1 278 ? 8.089 -5.892 -5.364 1.00 53.94 278 VAL A O 1
ATOM 2274 N N . ALA A 1 279 ? 6.601 -7.411 -6.055 1.00 51.81 279 ALA A N 1
ATOM 2275 C CA . ALA A 1 279 ? 7.494 -8.550 -5.846 1.00 51.81 279 ALA A CA 1
ATOM 2276 C C . ALA A 1 279 ? 8.739 -8.497 -6.748 1.00 51.81 279 ALA A C 1
ATOM 2278 O O . ALA A 1 279 ? 9.842 -8.652 -6.232 1.00 51.81 279 ALA A O 1
ATOM 2279 N N . ALA A 1 280 ? 8.583 -8.228 -8.051 1.00 52.41 280 ALA A N 1
ATOM 2280 C CA . ALA A 1 280 ? 9.711 -8.089 -8.980 1.00 52.41 280 ALA A CA 1
ATOM 2281 C C . ALA A 1 280 ? 10.697 -7.001 -8.517 1.00 52.41 280 ALA A C 1
ATOM 2283 O O . ALA A 1 280 ? 11.895 -7.245 -8.417 1.00 52.41 280 ALA A O 1
ATOM 2284 N N . SER A 1 281 ? 10.172 -5.851 -8.087 1.00 53.84 281 SER A N 1
ATOM 2285 C CA . SER A 1 281 ? 10.968 -4.726 -7.583 1.00 53.84 281 SER A CA 1
ATOM 2286 C C . SER A 1 281 ? 11.759 -5.014 -6.286 1.00 53.84 281 SER A C 1
ATOM 2288 O O . SER A 1 281 ? 12.642 -4.248 -5.905 1.00 53.84 281 SER A O 1
ATOM 2290 N N . HIS A 1 282 ? 11.486 -6.132 -5.603 1.00 54.19 282 HIS A N 1
ATOM 2291 C CA . HIS A 1 282 ? 12.243 -6.602 -4.435 1.00 54.19 282 HIS A CA 1
ATOM 2292 C C . HIS A 1 282 ? 13.152 -7.814 -4.722 1.00 54.19 282 HIS A C 1
ATOM 2294 O O . HIS A 1 282 ? 13.758 -8.333 -3.783 1.00 54.19 282 HIS A O 1
ATOM 2300 N N . ILE A 1 283 ? 13.234 -8.284 -5.972 1.00 59.53 283 ILE A N 1
ATOM 2301 C CA . ILE A 1 283 ? 14.006 -9.478 -6.361 1.00 59.53 283 ILE A CA 1
ATOM 2302 C C . ILE A 1 283 ? 15.359 -9.122 -7.004 1.00 59.53 283 ILE A C 1
ATOM 2304 O O . ILE A 1 283 ? 16.311 -9.874 -6.817 1.00 59.53 283 ILE A O 1
ATOM 2308 N N . ASP A 1 284 ? 15.486 -7.967 -7.664 1.00 50.97 284 ASP A N 1
ATOM 2309 C CA . ASP A 1 284 ? 16.733 -7.528 -8.319 1.00 50.97 284 ASP A CA 1
ATOM 2310 C C . ASP A 1 284 ? 17.740 -6.886 -7.332 1.00 50.97 284 ASP A C 1
ATOM 2312 O O . ASP A 1 284 ? 18.066 -5.698 -7.438 1.00 50.97 284 ASP A O 1
ATOM 2316 N N . ARG A 1 285 ? 18.220 -7.646 -6.334 1.00 41.91 285 ARG A N 1
ATOM 2317 C CA . ARG A 1 285 ? 19.291 -7.213 -5.414 1.00 41.91 285 ARG A CA 1
ATOM 2318 C C . ARG A 1 285 ? 20.248 -8.332 -5.009 1.00 41.91 285 ARG A C 1
ATOM 2320 O O . ARG A 1 285 ? 19.744 -9.408 -4.629 1.00 41.91 285 ARG A O 1
#

Organism: Paramuricea clavata (NCBI:txid317549)

Foldseek 3Di:
DDDDDDDDDDDPPPDPDDDPPPVPVVVPPPVVPPPDDDDDDDDPDDDDDDDDDDDDDDDDDDDPPDPPVVVVVVVVVVVVVVVVVVVVVVVVVVVVVVVVVVVVVVVVVVVVVVVVVVVVVVVVVVVVVVVVVVVVVVVPPDDDDDDDDDDDDDDDDDDDDDDPPPDPCVVVVVVVVVVVVVVVVVVVVVVVVVVVVVVVVVVVLLVLLLCLVVVVVVLCVPPVVPDDFLQRSLVVCLVPDDDPLNVQLVVLNVDDSVRSSVVSVVSCCVRRVPVVSNVVSVPPD

pLDDT: mean 71.37, std 21.51, range [38.06, 98.19]

Secondary structure (DSSP, 8-state):
-----------------SSSSSTTHHHHSGGGS--PPPP--------------------------SHHHHHHHHHHHHHHHHHHHHHHHHHHHHHHHHHHHHHHHHHHHHHHHHHHHHHHHHHHHHHHHHHHHHHHHHTSSS-------------------------TTHHHHHHHHHHHHHHHHHHHHHHHHHHHHHHHHHHHHHHHHHHHHHHHHHHIIIIITT---HHHHHHHHHHH--HHHHHHHHGGGGS-HHHHHHHHHHHHHHHH--HHHHHHTTT--